Protein AF-A0A355T8X1-F1 (afdb_monomer_lite)

Secondary structure (DSSP, 8-state):
----SSHHHHHHHHHTS--SS----EEEHHHHHHHHHGGG--TT----HHHHHHHHHHHHHHHHHT--EEEEEE-TT-B-TTSPBPTTTT--HHHHHHHHHHHHHHT--EEEEEE---GGG-HHHHHHHHHHHH---EEEE----TT-SS-HHHHHHHHHHHHTTT--EEEE--SS-------TTSS--TTTTSHHHHTTTTS-HHHHHHHHH-HHHHHHHHHSPPP-

Foldseek 3Di:
DPDDDALLVVVVVVVPDDDPDDDAAAAEQLVLLCVLCPVQFFPPRADDPVSLVSSLVSRLVNVLSPHQYHEAEQDQVCADPVSGHGGRVNYALVSLLSNLVSVLVSPHHEYEYEHLPDVVNVVLVSQLVSCVVSVYEYEYAQDADPPRPQHSVNVVVSNVVSVVVVGHYYYDYDPDHDDDDDDPPDPDDPQCQWPLCVVCVPPPPVVVVVLCPDPVSVVNSVVTDGDD

Sequence (228 aa):
PWNWETFPEYLDALEGLPRTVDVATHVPHGAVRAYVLGEREKPGAVPTDEDVEQMSKIVEDGLKAGALGFSTSRTILHRSVDGELVPGTTATKEELIGIGRAMGRAGHGVFEMASDLQPEWKEFEWMGDLSRETGMPVTFAALQSIAKAFPLDEQIAQMRAENAKGANIVAQIALRGNGIVMAWRGTVHPFISHPSWTTIAELPWEDQYAKLKDPAFKAQLLSEKPMV

pLDDT: mean 94.14, std 5.47, range [62.28, 98.81]

Structure (mmCIF, N/CA/C/O backbone):
data_AF-A0A355T8X1-F1
#
_entry.id   AF-A0A355T8X1-F1
#
loop_
_atom_site.group_PDB
_atom_site.id
_atom_site.type_symbol
_atom_site.label_atom_id
_atom_site.label_alt_id
_atom_site.label_comp_id
_atom_site.label_asym_id
_atom_site.label_entity_id
_atom_site.label_seq_id
_atom_site.pdbx_PDB_ins_code
_atom_site.Cartn_x
_atom_site.Cartn_y
_atom_site.Cartn_z
_atom_site.occupancy
_atom_site.B_iso_or_equiv
_atom_site.auth_seq_id
_atom_site.auth_comp_id
_atom_site.auth_asym_id
_atom_site.auth_atom_id
_atom_site.pdbx_PDB_model_num
ATOM 1 N N . PRO A 1 1 ? -20.824 7.433 -13.122 1.00 63.53 1 PRO A N 1
ATOM 2 C CA . PRO A 1 1 ? -20.672 8.904 -12.997 1.00 63.53 1 PRO A CA 1
ATOM 3 C C . PRO A 1 1 ? -19.851 9.229 -11.745 1.00 63.53 1 PRO A C 1
ATOM 5 O O . PRO A 1 1 ? -19.907 8.448 -10.804 1.00 63.53 1 PRO A O 1
ATOM 8 N N . TRP A 1 2 ? -19.085 10.322 -11.748 1.00 83.25 2 TRP A N 1
ATOM 9 C CA . TRP A 1 2 ? -18.417 10.827 -10.544 1.00 83.25 2 TRP A CA 1
ATOM 10 C C . TRP A 1 2 ? -19.328 11.874 -9.901 1.00 83.25 2 TRP A C 1
ATOM 12 O O . TRP A 1 2 ? -19.387 13.011 -10.360 1.00 83.25 2 TRP A O 1
ATOM 22 N N . ASN A 1 3 ? -20.128 11.453 -8.928 1.00 90.38 3 ASN A N 1
ATOM 23 C CA . ASN A 1 3 ? -21.211 12.240 -8.328 1.00 90.38 3 ASN A CA 1
ATOM 24 C C . ASN A 1 3 ? -21.175 12.213 -6.791 1.00 90.38 3 ASN A C 1
ATOM 26 O O . ASN A 1 3 ? -22.218 12.334 -6.159 1.00 90.38 3 ASN A O 1
ATOM 30 N N . TRP A 1 4 ? -19.992 12.008 -6.222 1.00 94.94 4 TRP A N 1
ATOM 31 C CA . TRP A 1 4 ? -19.740 11.901 -4.789 1.00 94.94 4 TRP A CA 1
ATOM 32 C C . TRP A 1 4 ? -18.433 12.624 -4.449 1.00 94.94 4 TRP A C 1
ATOM 34 O O . TRP A 1 4 ? -17.553 12.764 -5.307 1.00 94.94 4 TRP A O 1
ATOM 44 N N . GLU A 1 5 ? -18.312 13.066 -3.203 1.00 95.31 5 GLU A N 1
ATOM 45 C CA . GLU A 1 5 ? -17.104 13.677 -2.645 1.00 95.31 5 GLU A CA 1
ATOM 46 C C . GLU A 1 5 ? -16.645 12.950 -1.376 1.00 95.31 5 GLU A C 1
ATOM 48 O O . GLU A 1 5 ? -15.448 12.771 -1.155 1.00 95.31 5 GLU A O 1
ATOM 53 N N . THR A 1 6 ? -17.586 12.463 -0.568 1.00 96.62 6 THR A N 1
ATOM 54 C CA . THR A 1 6 ? -17.285 11.768 0.689 1.00 96.62 6 THR A CA 1
ATOM 55 C C . THR A 1 6 ? -17.385 10.246 0.554 1.00 96.62 6 THR A C 1
ATOM 57 O O . THR A 1 6 ? -18.035 9.716 -0.348 1.00 96.62 6 THR A O 1
ATOM 60 N N . PHE A 1 7 ? -16.752 9.506 1.472 1.00 96.81 7 PHE A N 1
ATOM 61 C CA . PHE A 1 7 ? -16.835 8.042 1.468 1.00 96.81 7 PHE A CA 1
ATOM 62 C C . PHE A 1 7 ? -18.275 7.503 1.635 1.00 96.81 7 PHE A C 1
ATOM 64 O O . PHE A 1 7 ? -18.624 6.578 0.905 1.00 96.81 7 PHE A O 1
ATOM 71 N N . PRO A 1 8 ? -19.142 8.066 2.506 1.00 95.75 8 PRO A N 1
ATOM 72 C CA . PRO A 1 8 ? -20.556 7.684 2.553 1.00 95.75 8 PRO A CA 1
ATOM 73 C C . PRO A 1 8 ? -21.275 7.855 1.205 1.00 95.75 8 PRO A C 1
ATOM 75 O O . PRO A 1 8 ? -21.925 6.926 0.738 1.00 95.75 8 PRO A O 1
ATOM 78 N N . GLU A 1 9 ? -21.086 8.990 0.524 1.00 96.81 9 GLU A N 1
ATOM 79 C CA . GLU A 1 9 ? -21.686 9.230 -0.799 1.00 96.81 9 GLU A CA 1
ATOM 80 C C . GLU A 1 9 ? -21.144 8.267 -1.868 1.00 96.81 9 GLU A C 1
ATOM 82 O O . GLU A 1 9 ? -21.865 7.879 -2.788 1.00 96.81 9 GLU A O 1
ATOM 87 N N . TYR A 1 10 ? -19.877 7.851 -1.755 1.00 95.94 10 TYR A N 1
ATOM 88 C CA . TYR A 1 10 ? -19.317 6.799 -2.603 1.00 95.94 10 TYR A CA 1
ATOM 89 C C . TYR A 1 10 ? -20.028 5.456 -2.386 1.00 95.94 10 TYR A C 1
ATOM 91 O O . TYR A 1 10 ? -20.319 4.767 -3.366 1.00 95.94 10 TYR A O 1
ATOM 99 N N . LEU A 1 11 ? -20.346 5.086 -1.139 1.00 95.38 11 LEU A N 1
ATOM 100 C CA . LEU A 1 11 ? -21.121 3.874 -0.854 1.00 95.38 11 LEU A CA 1
ATOM 101 C C . LEU A 1 11 ? -22.534 3.960 -1.449 1.00 95.38 11 LEU A C 1
ATOM 103 O O . LEU A 1 11 ? -22.957 3.014 -2.112 1.00 95.38 11 LEU A O 1
ATOM 107 N N . ASP A 1 12 ? -23.209 5.106 -1.329 1.00 94.94 12 ASP A N 1
ATOM 108 C CA . ASP A 1 12 ? -24.517 5.333 -1.966 1.00 94.94 12 ASP A CA 1
ATOM 109 C C . ASP A 1 12 ? -24.434 5.204 -3.499 1.00 94.94 12 ASP A C 1
ATOM 111 O O . ASP A 1 12 ? -25.292 4.598 -4.149 1.00 94.94 12 ASP A O 1
ATOM 115 N N . ALA A 1 13 ? -23.364 5.734 -4.101 1.00 94.69 13 ALA A N 1
ATOM 116 C CA . ALA A 1 13 ? -23.123 5.613 -5.534 1.00 94.69 13 ALA A CA 1
ATOM 117 C C . ALA A 1 13 ? -22.856 4.159 -5.967 1.00 94.69 13 ALA A C 1
ATOM 119 O O . ALA A 1 13 ? -23.233 3.772 -7.078 1.00 94.69 13 ALA A O 1
ATOM 120 N N . LEU A 1 14 ? -22.217 3.345 -5.119 1.00 93.44 14 LEU A N 1
ATOM 121 C CA . LEU A 1 14 ? -22.020 1.917 -5.374 1.00 93.44 14 LEU A CA 1
ATOM 122 C C . LEU A 1 14 ? -23.322 1.118 -5.278 1.00 93.44 14 LEU A C 1
ATOM 124 O O . LEU A 1 14 ? -23.515 0.234 -6.117 1.00 93.44 14 LEU A O 1
ATOM 128 N N . GLU A 1 15 ? -24.174 1.433 -4.299 1.00 92.38 15 GLU A N 1
ATOM 129 C CA . GLU A 1 15 ? -25.465 0.776 -4.044 1.00 92.38 15 GLU A CA 1
ATOM 130 C C . GLU A 1 15 ? -26.434 0.953 -5.222 1.00 92.38 15 GLU A C 1
ATOM 132 O O . GLU A 1 15 ? -27.173 0.042 -5.590 1.00 92.38 15 GLU A O 1
ATOM 137 N N . GLY A 1 16 ? -26.379 2.104 -5.900 1.00 92.31 16 GLY A N 1
ATOM 138 C CA . GLY A 1 16 ? -27.200 2.375 -7.085 1.00 92.31 16 GLY A CA 1
ATOM 139 C C . GLY A 1 16 ? -26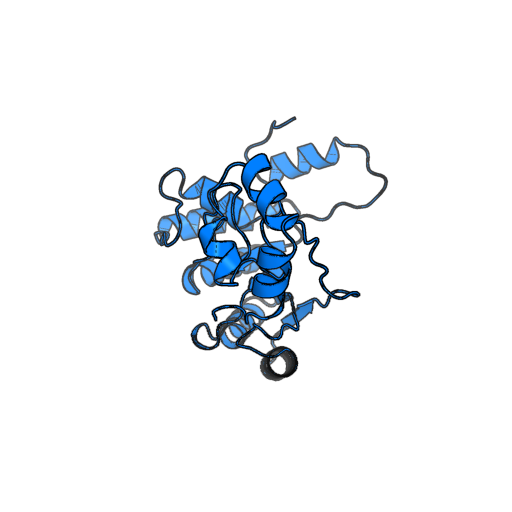.864 1.529 -8.324 1.00 92.31 16 GLY A C 1
ATOM 140 O O . GLY A 1 16 ? -27.553 1.638 -9.341 1.00 92.31 16 GLY A O 1
ATOM 141 N N . LEU A 1 17 ? -25.806 0.710 -8.287 1.00 90.19 17 LEU A N 1
ATOM 142 C CA . LEU A 1 17 ? -25.355 -0.097 -9.421 1.00 90.19 17 LEU A CA 1
ATOM 143 C C . LEU A 1 17 ? -25.762 -1.570 -9.241 1.00 90.19 17 LEU A C 1
ATOM 145 O O . LEU A 1 17 ? -25.360 -2.182 -8.256 1.00 90.19 17 LEU A O 1
ATOM 149 N N . PRO A 1 18 ? -26.471 -2.197 -10.203 1.00 93.31 18 PRO A N 1
ATOM 150 C CA . PRO A 1 18 ? -26.836 -3.608 -10.099 1.00 93.31 18 PRO A CA 1
ATOM 151 C C . PRO A 1 18 ? -25.583 -4.497 -10.087 1.00 93.31 18 PRO A C 1
ATOM 153 O O . PRO A 1 18 ? -24.715 -4.366 -10.955 1.00 93.31 18 PRO A O 1
ATOM 156 N N . ARG A 1 19 ? -25.491 -5.418 -9.118 1.00 92.81 19 ARG A N 1
ATOM 157 C CA . ARG A 1 19 ? -24.346 -6.328 -8.945 1.00 92.81 19 ARG A CA 1
ATOM 158 C C . ARG A 1 19 ? -24.766 -7.790 -8.992 1.00 92.81 19 ARG A C 1
ATOM 160 O O . ARG A 1 19 ? -25.843 -8.164 -8.546 1.00 92.81 19 ARG A O 1
ATOM 167 N N . THR A 1 20 ? -23.869 -8.626 -9.502 1.00 96.62 20 THR A N 1
ATOM 168 C CA . THR A 1 20 ? -23.964 -10.093 -9.422 1.00 96.62 20 THR A CA 1
ATOM 169 C C . THR A 1 20 ? -23.121 -10.673 -8.285 1.00 96.62 20 THR A C 1
ATOM 171 O O . THR A 1 20 ? -23.091 -11.886 -8.110 1.00 96.62 20 THR A O 1
ATOM 174 N N . VAL A 1 21 ? -22.380 -9.821 -7.573 1.00 96.44 21 VAL A N 1
ATOM 175 C CA . VAL A 1 21 ? -21.459 -10.168 -6.487 1.00 96.44 21 VAL A CA 1
ATOM 176 C C . VAL A 1 21 ? -21.575 -9.131 -5.378 1.00 96.44 21 VAL A C 1
ATOM 178 O O . VAL A 1 21 ? -21.893 -7.973 -5.656 1.00 96.44 21 VAL A O 1
ATOM 181 N N . ASP A 1 22 ? -21.268 -9.536 -4.152 1.00 94.94 22 ASP A N 1
ATOM 182 C CA . ASP A 1 22 ? -21.143 -8.607 -3.033 1.00 94.94 22 ASP A CA 1
ATOM 183 C C . ASP A 1 22 ? -19.937 -7.680 -3.234 1.00 94.94 22 ASP A C 1
ATOM 185 O O . ASP A 1 22 ? -18.901 -8.079 -3.779 1.00 94.94 22 ASP A O 1
ATOM 189 N N . VAL A 1 23 ? -20.070 -6.430 -2.789 1.00 94.94 23 VAL A N 1
ATOM 190 C CA . VAL A 1 23 ? -19.007 -5.423 -2.858 1.00 94.94 23 VAL A CA 1
ATOM 191 C C . VAL A 1 23 ? -18.654 -4.991 -1.443 1.00 94.94 23 VAL A C 1
ATOM 193 O O . VAL A 1 23 ? -19.466 -4.397 -0.743 1.00 94.94 23 VAL A O 1
ATOM 196 N N . ALA A 1 24 ? -17.420 -5.273 -1.042 1.00 95.44 24 ALA A N 1
ATOM 197 C CA . ALA A 1 24 ? -16.823 -4.781 0.189 1.00 95.44 24 ALA A CA 1
ATOM 198 C C . ALA A 1 24 ? -15.786 -3.705 -0.137 1.00 95.44 24 ALA A C 1
ATOM 200 O O . ALA A 1 24 ? -15.039 -3.837 -1.108 1.00 95.44 24 ALA A O 1
ATOM 201 N N . THR A 1 25 ? -15.727 -2.648 0.669 1.00 97.06 25 THR A N 1
ATOM 202 C CA . THR A 1 25 ? -14.867 -1.490 0.402 1.00 97.06 25 THR A CA 1
ATOM 203 C C . THR A 1 25 ? -13.941 -1.194 1.570 1.00 97.06 25 THR A C 1
ATOM 205 O O . THR A 1 25 ? -14.300 -1.367 2.735 1.00 97.06 25 THR A O 1
ATOM 208 N N . HIS A 1 26 ? -12.739 -0.722 1.247 1.00 98.38 26 HIS A N 1
ATOM 209 C CA . HIS A 1 26 ? -11.808 -0.117 2.194 1.00 98.38 26 HIS A CA 1
ATOM 210 C C . HIS A 1 26 ? -11.673 1.374 1.875 1.00 98.38 26 HIS A C 1
ATOM 212 O O . HIS A 1 26 ? -11.728 1.762 0.705 1.00 98.38 26 HIS A O 1
ATOM 218 N N . VAL A 1 27 ? -11.464 2.203 2.900 1.00 98.50 27 VAL A N 1
ATOM 219 C CA . VAL A 1 27 ? -11.111 3.614 2.711 1.00 98.50 27 VAL A CA 1
ATOM 220 C C . VAL A 1 27 ? -9.687 3.696 2.134 1.00 98.50 27 VAL A C 1
ATOM 222 O O . VAL A 1 27 ? -8.750 3.193 2.764 1.00 98.50 27 VAL A O 1
ATOM 225 N N . PRO A 1 28 ? -9.491 4.293 0.941 1.00 97.38 28 PRO A N 1
ATOM 226 C CA . PRO A 1 28 ? -8.202 4.273 0.256 1.00 97.38 28 PRO A CA 1
ATOM 227 C C . PRO A 1 28 ? -7.273 5.389 0.746 1.00 97.38 28 PRO A C 1
ATOM 229 O O . PRO A 1 28 ? -7.516 6.570 0.492 1.00 97.38 28 PRO A O 1
ATOM 232 N N . HIS A 1 29 ? -6.155 5.018 1.375 1.00 97.69 29 HIS A N 1
ATOM 233 C CA . HIS A 1 29 ? -5.167 5.966 1.904 1.00 97.69 29 HIS A CA 1
ATOM 234 C C . HIS A 1 29 ? -4.682 6.988 0.877 1.00 97.69 29 HIS A C 1
ATOM 236 O O . HIS A 1 29 ? -4.714 8.182 1.152 1.00 97.69 29 HIS A O 1
ATOM 242 N N . GLY A 1 30 ? -4.282 6.538 -0.316 1.00 95.31 30 GLY A N 1
ATOM 243 C CA . GLY A 1 30 ? -3.728 7.427 -1.339 1.00 95.31 30 GLY A CA 1
ATOM 244 C C . GLY A 1 30 ? -4.711 8.512 -1.795 1.00 95.31 30 GLY A C 1
ATOM 245 O O . GLY A 1 30 ? -4.308 9.656 -1.986 1.00 95.31 30 GLY A O 1
ATOM 246 N N . ALA A 1 31 ? -6.006 8.190 -1.908 1.00 95.44 31 ALA A N 1
ATOM 247 C CA . ALA A 1 31 ? -7.017 9.181 -2.279 1.00 95.44 31 ALA A CA 1
ATOM 248 C C . ALA A 1 31 ? -7.330 10.136 -1.120 1.00 95.44 31 ALA A C 1
ATOM 250 O O . ALA A 1 31 ? -7.441 11.335 -1.345 1.00 95.44 31 ALA A O 1
ATOM 251 N N . VAL A 1 32 ? -7.413 9.625 0.116 1.00 97.75 32 VAL A N 1
ATOM 252 C CA . VAL A 1 32 ? -7.600 10.460 1.316 1.00 97.75 32 VAL A CA 1
ATOM 253 C C . VAL A 1 32 ? -6.443 11.444 1.474 1.00 97.75 32 VAL A C 1
ATOM 255 O O . VAL A 1 32 ? -6.661 12.631 1.705 1.00 97.75 32 VAL A O 1
ATOM 258 N N . ARG A 1 33 ? -5.212 10.974 1.274 1.00 97.00 33 ARG A N 1
ATOM 259 C CA . ARG A 1 33 ? -4.014 11.806 1.326 1.00 97.00 33 ARG A CA 1
ATOM 260 C C . ARG A 1 33 ? -4.018 12.877 0.241 1.00 97.00 33 ARG A C 1
ATOM 262 O O . ARG A 1 33 ? -3.821 14.043 0.556 1.00 97.00 33 ARG A O 1
ATOM 269 N N . ALA A 1 34 ? -4.308 12.508 -1.008 1.00 95.00 34 ALA A N 1
ATOM 270 C CA . ALA A 1 34 ? -4.427 13.469 -2.103 1.00 95.00 34 ALA A CA 1
ATOM 271 C C . ALA A 1 34 ? -5.538 14.508 -1.857 1.00 95.00 34 ALA A C 1
ATOM 273 O O . ALA A 1 34 ? -5.345 15.683 -2.153 1.00 95.00 34 ALA A O 1
ATOM 274 N N . TYR A 1 35 ? -6.670 14.096 -1.278 1.00 96.69 35 TYR A N 1
ATOM 275 C CA . TYR A 1 35 ? -7.782 14.989 -0.942 1.00 96.69 35 TYR A CA 1
ATOM 276 C C . TYR A 1 35 ? -7.396 16.023 0.126 1.00 96.69 35 TYR A C 1
ATOM 278 O O . TYR A 1 35 ? -7.639 17.211 -0.061 1.00 96.69 35 TYR A O 1
ATOM 286 N N . VAL A 1 36 ? -6.751 15.594 1.218 1.00 97.81 36 VAL A N 1
ATOM 287 C CA . VAL A 1 36 ? -6.374 16.484 2.334 1.00 97.81 36 VAL A CA 1
ATOM 288 C C . VAL A 1 36 ? -5.179 17.374 1.980 1.00 97.81 36 VAL A C 1
ATOM 290 O O . VAL A 1 36 ? -5.169 18.570 2.279 1.00 97.81 36 VAL A O 1
ATOM 293 N N . LEU A 1 37 ? -4.154 16.819 1.329 1.00 96.81 37 LEU A N 1
ATOM 294 C CA . LEU A 1 37 ? -2.939 17.576 1.022 1.00 96.81 37 LEU A CA 1
ATOM 295 C C . LEU A 1 37 ? -3.098 18.465 -0.220 1.00 96.81 37 LEU A C 1
ATOM 297 O O . LEU A 1 37 ? -2.421 19.496 -0.318 1.00 96.81 37 LEU A O 1
ATOM 301 N N . GLY A 1 38 ? -3.991 18.106 -1.147 1.00 95.12 38 GLY A N 1
ATOM 302 C CA . GLY A 1 38 ? -4.183 18.814 -2.409 1.00 95.12 38 GLY A CA 1
ATOM 303 C C . GLY A 1 38 ? -2.879 18.903 -3.204 1.00 95.12 38 GLY A C 1
ATOM 304 O O . GLY A 1 38 ? -2.130 17.934 -3.307 1.00 95.12 38 GLY A O 1
ATOM 305 N N . GLU A 1 39 ? -2.553 20.094 -3.708 1.00 93.31 39 GLU A N 1
ATOM 306 C CA . GLU A 1 39 ? -1.320 20.355 -4.475 1.00 93.31 39 GLU A CA 1
ATOM 307 C C . GLU A 1 39 ? -0.021 20.125 -3.681 1.00 93.31 39 GLU A C 1
ATOM 309 O O . GLU A 1 39 ? 1.066 20.070 -4.259 1.00 93.31 39 GLU A O 1
ATOM 314 N N . ARG A 1 40 ? -0.100 20.000 -2.348 1.00 94.38 40 ARG A N 1
ATOM 315 C CA . ARG A 1 40 ? 1.068 19.681 -1.517 1.00 94.38 40 ARG A CA 1
ATOM 316 C C . ARG A 1 40 ? 1.454 18.209 -1.606 1.00 94.38 40 ARG A C 1
ATOM 318 O O . ARG A 1 40 ? 2.590 17.886 -1.251 1.00 94.38 40 ARG A O 1
ATOM 325 N N . GLU A 1 41 ? 0.545 17.335 -2.044 1.00 92.62 41 GLU A N 1
ATOM 326 C CA . GLU A 1 41 ? 0.842 15.914 -2.175 1.00 92.62 41 GLU A CA 1
ATOM 327 C C . GLU A 1 41 ? 1.779 15.673 -3.356 1.00 92.62 41 GLU A C 1
ATOM 329 O O . GLU A 1 41 ? 1.468 15.965 -4.508 1.00 92.62 41 GLU A O 1
ATOM 334 N N . LYS A 1 42 ? 2.952 15.132 -3.038 1.00 89.06 42 LYS A N 1
ATOM 335 C CA . LYS A 1 42 ? 4.013 14.784 -3.982 1.00 89.06 42 LYS A CA 1
ATOM 336 C C . LYS A 1 42 ? 4.943 13.748 -3.347 1.00 89.06 42 LYS A C 1
ATOM 338 O O . LYS A 1 42 ? 4.950 13.626 -2.117 1.00 89.06 42 LYS A O 1
ATOM 343 N N . PRO A 1 43 ? 5.775 13.036 -4.129 1.00 85.25 43 PRO A N 1
ATOM 344 C CA . PRO A 1 43 ? 6.726 12.076 -3.576 1.00 85.25 43 PRO A CA 1
ATOM 345 C C . PRO A 1 43 ? 7.588 12.691 -2.460 1.00 85.25 43 PRO A C 1
ATOM 347 O O . PRO A 1 43 ? 8.240 13.716 -2.659 1.00 85.25 43 PRO A O 1
ATOM 350 N N . GLY A 1 44 ? 7.579 12.072 -1.275 1.00 86.12 44 GLY A N 1
ATOM 351 C CA . GLY A 1 44 ? 8.330 12.544 -0.107 1.00 86.12 44 GLY A CA 1
ATOM 352 C C . GLY A 1 44 ? 7.659 13.654 0.710 1.00 86.12 44 GLY A C 1
ATOM 353 O O . GLY A 1 44 ? 8.263 14.125 1.671 1.00 86.12 44 GLY A O 1
ATOM 354 N N . ALA A 1 45 ? 6.434 14.077 0.374 1.00 91.25 45 ALA A N 1
ATOM 355 C CA . ALA A 1 45 ? 5.669 14.979 1.230 1.00 91.25 45 ALA A CA 1
ATOM 356 C C . ALA A 1 45 ? 5.480 14.365 2.629 1.00 91.25 45 ALA A C 1
ATOM 358 O O . ALA A 1 45 ? 5.247 13.163 2.766 1.00 91.25 45 ALA A O 1
ATOM 359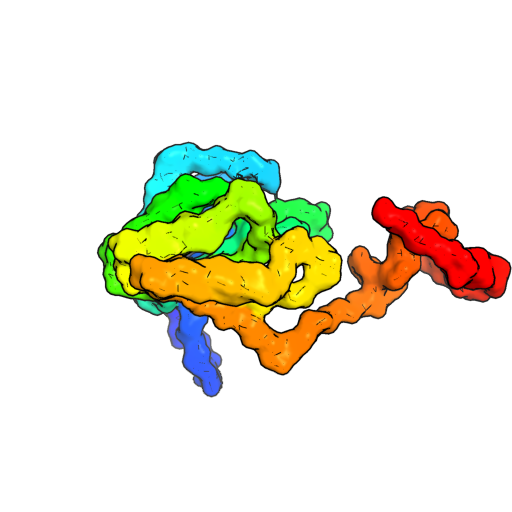 N N . VAL A 1 46 ? 5.567 15.195 3.668 1.00 93.69 46 VAL A N 1
ATOM 360 C CA . VAL A 1 46 ? 5.290 14.802 5.055 1.00 93.69 46 VAL A CA 1
ATOM 361 C C . VAL A 1 46 ? 4.071 15.602 5.517 1.00 93.69 46 VAL A C 1
ATOM 363 O O . VAL A 1 46 ? 4.163 16.832 5.559 1.00 93.69 46 VAL A O 1
ATOM 366 N N . PRO A 1 47 ? 2.931 14.947 5.804 1.00 94.88 47 PRO A N 1
ATOM 367 C CA . PRO A 1 47 ? 1.747 15.619 6.324 1.00 94.88 47 PRO A CA 1
ATOM 368 C C . PRO A 1 47 ? 2.033 16.286 7.672 1.00 94.88 47 PRO A C 1
ATOM 370 O O . PRO A 1 47 ? 2.842 15.796 8.461 1.00 94.88 47 PRO A O 1
ATOM 373 N N . THR A 1 48 ? 1.359 17.400 7.936 1.00 96.75 48 THR A N 1
ATOM 374 C CA . THR A 1 48 ? 1.325 18.017 9.267 1.00 96.75 48 THR A CA 1
ATOM 375 C C . THR A 1 48 ? 0.438 17.212 10.221 1.00 96.75 48 THR A C 1
ATOM 377 O O . THR A 1 48 ? -0.354 16.378 9.782 1.00 96.75 48 THR A O 1
ATOM 380 N N . ASP A 1 49 ? 0.513 17.485 11.525 1.00 97.12 49 ASP A N 1
ATOM 381 C CA . ASP A 1 49 ? -0.371 16.838 12.507 1.00 97.12 49 ASP A CA 1
ATOM 382 C C . ASP A 1 49 ? -1.859 17.107 12.207 1.00 97.12 49 ASP A C 1
ATOM 384 O O . ASP A 1 49 ? -2.687 16.205 12.331 1.00 97.12 49 ASP A O 1
ATOM 388 N N . GLU A 1 50 ? -2.188 18.316 11.738 1.00 98.00 50 GLU A N 1
ATOM 389 C CA . GLU A 1 50 ? -3.546 18.683 11.319 1.00 98.00 50 GLU A CA 1
ATOM 390 C C . GLU A 1 50 ? -3.993 17.884 10.085 1.00 98.00 50 GLU A C 1
ATOM 392 O O . GLU A 1 50 ? -5.118 17.387 10.045 1.00 98.00 50 GLU A O 1
ATOM 397 N N . ASP A 1 51 ? -3.103 17.681 9.107 1.00 98.00 51 ASP A N 1
ATOM 398 C CA . ASP A 1 51 ? -3.397 16.829 7.949 1.00 98.00 51 ASP A CA 1
ATOM 399 C C . ASP A 1 51 ? -3.692 15.386 8.389 1.00 98.00 51 ASP A C 1
ATOM 401 O O . ASP A 1 51 ? -4.638 14.762 7.905 1.00 98.00 51 ASP A O 1
ATOM 405 N N . VAL A 1 52 ? -2.905 14.841 9.325 1.00 98.44 52 VAL A N 1
ATOM 406 C CA . VAL A 1 52 ? -3.122 13.488 9.861 1.00 98.44 52 VAL A CA 1
ATOM 407 C C . VAL A 1 52 ? -4.445 13.401 10.616 1.00 98.44 52 VAL A C 1
ATOM 409 O O . VAL A 1 52 ? -5.152 12.401 10.474 1.00 98.44 52 VAL A O 1
ATOM 412 N N . GLU A 1 53 ? -4.819 14.427 11.380 1.00 98.44 53 GLU A N 1
ATOM 413 C CA . GLU A 1 53 ? -6.114 14.493 12.060 1.00 98.44 53 GLU A CA 1
ATOM 414 C C . GLU A 1 53 ? -7.281 14.520 11.060 1.00 98.44 53 GLU A C 1
ATOM 416 O O . GLU A 1 53 ? -8.238 13.754 11.206 1.00 98.44 53 GLU A O 1
ATOM 421 N N . GLN A 1 54 ? -7.179 15.322 9.997 1.00 98.56 54 GLN A N 1
ATOM 422 C CA . GLN A 1 54 ? -8.191 15.385 8.939 1.00 98.56 54 GLN A CA 1
ATOM 423 C C . GLN A 1 54 ? -8.317 14.052 8.186 1.00 98.56 54 GLN A C 1
ATOM 425 O O . GLN A 1 54 ? -9.425 13.531 8.037 1.00 98.56 54 GLN A O 1
ATOM 430 N N . MET A 1 55 ? -7.198 13.443 7.780 1.00 98.69 55 MET A N 1
ATOM 431 C CA . MET A 1 55 ? -7.191 12.112 7.156 1.00 98.69 55 MET A CA 1
ATOM 432 C C . MET A 1 55 ? -7.796 11.051 8.084 1.00 98.69 55 MET A C 1
ATOM 434 O O . MET A 1 55 ? -8.611 10.233 7.658 1.00 98.69 55 MET A O 1
ATOM 438 N N . SER A 1 56 ? -7.439 11.092 9.369 1.00 98.62 56 SER A N 1
ATOM 439 C CA . SER A 1 56 ? -7.966 10.196 10.400 1.00 98.62 56 SER A CA 1
ATOM 440 C C . SER A 1 56 ? -9.480 10.321 10.543 1.00 98.62 56 SER A C 1
ATOM 442 O O . SER A 1 56 ? -10.167 9.306 10.645 1.00 98.62 56 SER A O 1
ATOM 444 N N . LYS A 1 57 ? -10.011 11.548 10.516 1.00 98.62 57 LYS A N 1
ATOM 445 C CA . LYS A 1 57 ? -11.453 11.804 10.568 1.00 98.62 57 LYS A CA 1
ATOM 446 C C . LYS A 1 57 ? -12.174 11.196 9.365 1.00 98.62 57 LYS A C 1
ATOM 448 O O . LYS A 1 57 ? -13.166 10.504 9.553 1.00 98.62 57 LYS A O 1
ATOM 453 N N . ILE A 1 58 ? -11.648 11.390 8.153 1.00 98.62 58 ILE A N 1
ATOM 454 C CA . ILE A 1 58 ? -12.225 10.815 6.926 1.00 98.62 58 ILE A CA 1
ATOM 455 C C . ILE A 1 58 ? -12.265 9.284 7.004 1.00 98.62 58 ILE A C 1
ATOM 457 O O . ILE A 1 58 ? -13.271 8.671 6.645 1.00 98.62 58 ILE A O 1
ATOM 461 N N . VAL A 1 59 ? -11.190 8.657 7.493 1.00 98.62 59 VAL A N 1
ATOM 462 C CA . VAL A 1 59 ? -11.132 7.198 7.659 1.00 98.62 59 VAL A CA 1
ATOM 463 C C . VAL A 1 59 ? -12.134 6.723 8.711 1.00 98.62 59 VAL A C 1
ATOM 465 O O . VAL A 1 59 ? -12.889 5.791 8.446 1.00 98.62 59 VAL A O 1
ATOM 468 N N . GLU A 1 60 ? -12.199 7.377 9.871 1.00 98.56 60 GLU A N 1
ATOM 469 C CA . GLU A 1 60 ? -13.166 7.052 10.926 1.00 98.56 60 GLU A CA 1
ATOM 470 C C . GLU A 1 60 ? -14.618 7.163 10.432 1.00 98.56 60 GLU A C 1
ATOM 472 O O . GLU A 1 60 ? -15.418 6.250 10.655 1.00 98.56 60 GLU A O 1
ATOM 477 N N . ASP A 1 61 ? -14.950 8.243 9.720 1.00 98.25 61 ASP A N 1
ATOM 478 C CA . ASP A 1 61 ? -16.281 8.467 9.154 1.00 98.25 61 ASP A CA 1
ATOM 479 C C . ASP A 1 61 ? -16.608 7.425 8.066 1.00 98.25 61 ASP A C 1
ATOM 481 O O . ASP A 1 61 ? -17.719 6.894 8.030 1.00 98.25 61 ASP A O 1
ATOM 485 N N . GLY A 1 62 ? -15.631 7.048 7.231 1.00 98.38 62 GLY A N 1
ATOM 486 C CA . GLY A 1 62 ? -15.789 5.992 6.227 1.00 98.38 62 GLY A CA 1
ATOM 487 C C . GLY A 1 62 ? -16.054 4.612 6.836 1.00 98.38 62 GLY A C 1
ATOM 488 O O . GLY A 1 62 ? -16.928 3.883 6.362 1.00 98.38 62 GLY A O 1
ATOM 489 N N . LEU A 1 63 ? -15.368 4.263 7.928 1.00 98.38 63 LEU A N 1
ATOM 490 C CA . LEU A 1 63 ? -15.639 3.026 8.664 1.00 98.38 63 LEU A CA 1
ATOM 491 C C . LEU A 1 63 ? -17.025 3.043 9.313 1.00 98.38 63 LEU A C 1
ATOM 493 O O . LEU A 1 63 ? -17.756 2.059 9.199 1.00 98.38 63 LEU A O 1
ATOM 497 N N . LYS A 1 64 ? -17.417 4.156 9.945 1.00 98.00 64 LYS A N 1
ATOM 498 C CA . LYS A 1 64 ? -18.763 4.329 10.522 1.00 98.00 64 LYS A CA 1
ATOM 499 C C . LYS A 1 64 ? -19.872 4.217 9.474 1.00 98.00 64 LYS A C 1
ATOM 501 O O . LYS A 1 64 ? -20.957 3.746 9.798 1.00 98.00 64 LYS A O 1
ATOM 506 N N . ALA A 1 65 ? -19.593 4.614 8.234 1.00 97.75 65 ALA A N 1
ATOM 507 C CA . ALA A 1 65 ? -20.521 4.496 7.114 1.00 97.75 65 ALA A CA 1
ATOM 508 C C . ALA A 1 65 ? -20.630 3.075 6.534 1.00 97.75 65 ALA A C 1
ATOM 510 O O . ALA A 1 65 ? -21.586 2.795 5.818 1.00 97.75 65 ALA A O 1
ATOM 511 N N . GLY A 1 66 ? -19.690 2.176 6.848 1.00 97.25 66 GLY A N 1
ATOM 512 C CA . GLY A 1 66 ? -19.750 0.770 6.437 1.00 97.25 66 GLY A CA 1
ATOM 513 C C . GLY A 1 66 ? -18.529 0.247 5.683 1.00 97.25 66 GLY A C 1
ATOM 514 O O . GLY A 1 66 ? -18.576 -0.883 5.199 1.00 97.25 66 GLY A O 1
ATOM 515 N N . ALA A 1 67 ? -17.432 1.009 5.581 1.00 98.06 67 ALA A N 1
ATOM 516 C CA . ALA A 1 67 ? -16.177 0.441 5.088 1.00 98.06 67 ALA A CA 1
ATOM 517 C C . ALA A 1 67 ? -15.756 -0.751 5.964 1.00 98.06 67 ALA A C 1
ATOM 519 O O . ALA A 1 67 ? -15.778 -0.668 7.195 1.00 98.06 67 ALA A O 1
ATOM 520 N N . LEU A 1 68 ? -15.297 -1.837 5.339 1.00 97.94 68 LEU A N 1
ATOM 521 C CA . LEU A 1 68 ? -14.736 -2.980 6.065 1.00 97.94 68 LEU A CA 1
ATOM 522 C C . LEU A 1 68 ? -13.337 -2.700 6.613 1.00 97.94 68 LEU A C 1
ATOM 524 O O . LEU A 1 68 ? -12.814 -3.492 7.395 1.00 97.94 68 LEU A O 1
ATOM 528 N N . GLY A 1 69 ? -12.714 -1.596 6.216 1.00 98.12 69 GLY A N 1
ATOM 529 C CA . GLY A 1 69 ? -11.364 -1.292 6.640 1.00 98.12 69 GLY A CA 1
ATOM 530 C C . GLY A 1 69 ? -10.745 -0.108 5.926 1.00 98.12 69 GLY A C 1
ATOM 531 O O . GLY A 1 69 ? -11.421 0.735 5.337 1.00 98.12 69 GLY A O 1
ATOM 532 N N . PHE A 1 70 ? -9.425 -0.083 5.986 1.00 98.50 70 PHE A N 1
ATOM 533 C CA . PHE A 1 70 ? -8.552 0.926 5.409 1.00 98.50 70 PHE A CA 1
ATOM 534 C C . PHE A 1 70 ? -7.396 0.211 4.718 1.00 98.50 70 PHE A C 1
ATOM 536 O O . PHE A 1 70 ? -6.886 -0.778 5.242 1.00 98.50 70 PHE A O 1
ATOM 543 N N . SER A 1 71 ? -6.973 0.707 3.559 1.00 98.06 71 SER A N 1
ATOM 544 C CA . SER A 1 71 ? -5.851 0.130 2.814 1.00 98.06 71 SER A CA 1
ATOM 545 C C . SER A 1 71 ? -4.803 1.185 2.483 1.00 98.06 71 SER A C 1
ATOM 547 O O . SER A 1 71 ? -5.142 2.247 1.950 1.00 98.06 71 SER A O 1
ATOM 549 N N . THR A 1 72 ? -3.533 0.864 2.721 1.00 97.44 72 THR A N 1
ATOM 550 C CA . THR A 1 72 ? -2.375 1.710 2.400 1.00 97.44 72 THR A CA 1
ATOM 551 C C . THR A 1 72 ? -1.303 0.949 1.621 1.00 97.44 72 THR A C 1
ATOM 553 O O . THR A 1 72 ? -1.265 -0.286 1.595 1.00 97.44 72 THR A O 1
ATOM 556 N N . SER A 1 73 ? -0.413 1.694 0.964 1.00 94.88 73 SER A N 1
ATOM 557 C CA . SER A 1 73 ? 0.717 1.128 0.247 1.00 94.88 73 SER A CA 1
ATOM 558 C C . SER A 1 73 ? 1.999 1.936 0.426 1.00 94.88 73 SER A C 1
ATOM 560 O O . SER A 1 73 ? 2.008 3.142 0.216 1.00 94.88 73 SER A O 1
ATOM 562 N N . ARG A 1 74 ? 3.091 1.233 0.746 1.00 94.31 74 ARG A N 1
ATOM 563 C CA . ARG A 1 74 ? 4.469 1.732 0.873 1.00 94.31 74 ARG A CA 1
ATOM 564 C C . ARG A 1 74 ? 5.424 1.000 -0.077 1.00 94.31 74 ARG A C 1
ATOM 566 O O . ARG A 1 74 ? 6.518 0.604 0.316 1.00 94.31 74 ARG A O 1
ATOM 573 N N . THR A 1 75 ? 4.984 0.727 -1.308 1.00 90.56 75 THR A N 1
ATOM 574 C CA . THR A 1 75 ? 5.812 0.048 -2.324 1.00 90.56 75 THR A CA 1
ATOM 575 C C . THR A 1 75 ? 6.216 0.981 -3.454 1.00 90.56 75 THR A C 1
ATOM 577 O O . THR A 1 75 ? 5.379 1.658 -4.049 1.00 90.56 75 THR A O 1
ATOM 580 N N . ILE A 1 76 ? 7.499 0.965 -3.814 1.00 89.31 76 ILE A N 1
ATOM 581 C CA . ILE A 1 76 ? 8.031 1.768 -4.927 1.00 89.31 76 ILE A CA 1
ATOM 582 C C . ILE A 1 76 ? 7.566 1.290 -6.311 1.00 89.31 76 ILE A C 1
ATOM 584 O O . ILE A 1 76 ? 7.851 1.939 -7.324 1.00 89.31 76 ILE A O 1
ATOM 588 N N . LEU A 1 77 ? 6.911 0.126 -6.369 1.00 86.62 77 LEU A N 1
ATOM 589 C CA . LEU A 1 77 ? 6.365 -0.442 -7.598 1.00 86.62 77 LEU A CA 1
ATOM 590 C C . LEU A 1 77 ? 5.074 0.257 -8.035 1.00 86.62 77 LEU A C 1
ATOM 592 O O . LEU A 1 77 ? 4.733 0.214 -9.215 1.00 86.62 77 LEU A O 1
ATOM 596 N N . HIS A 1 78 ? 4.360 0.906 -7.113 1.00 88.62 78 HIS A N 1
ATOM 597 C CA . HIS A 1 78 ? 3.151 1.649 -7.442 1.00 88.62 78 HIS A CA 1
ATOM 598 C C . HIS A 1 78 ? 3.511 3.046 -7.951 1.00 88.62 78 HIS A C 1
ATOM 600 O O . HIS A 1 78 ? 3.902 3.931 -7.187 1.00 88.62 78 HIS A O 1
ATOM 606 N N . ARG A 1 79 ? 3.383 3.229 -9.270 1.00 88.06 79 ARG A N 1
ATOM 607 C CA . ARG A 1 79 ? 3.710 4.471 -9.976 1.00 88.06 79 ARG A CA 1
ATOM 608 C C . ARG A 1 79 ? 2.574 4.934 -10.878 1.00 88.06 79 ARG A C 1
ATOM 610 O O . ARG A 1 79 ? 1.824 4.109 -11.401 1.00 88.06 79 ARG A O 1
ATOM 617 N N . SER A 1 80 ? 2.469 6.247 -11.060 1.00 86.00 80 SER A N 1
ATOM 618 C CA . SER A 1 80 ? 1.599 6.864 -12.060 1.00 86.00 80 SER A CA 1
ATOM 619 C C . SER A 1 80 ? 2.094 6.567 -13.481 1.00 86.00 80 SER A C 1
ATOM 621 O O . SER A 1 80 ? 3.181 6.019 -13.686 1.00 86.00 80 SER A O 1
ATOM 623 N N . VAL A 1 81 ? 1.303 6.959 -14.483 1.00 81.81 81 VAL A N 1
ATOM 624 C CA . VAL A 1 81 ? 1.694 6.865 -15.902 1.00 81.81 81 VAL A CA 1
ATOM 625 C C . VAL A 1 81 ? 2.940 7.692 -16.231 1.00 81.81 81 VAL A C 1
ATOM 627 O O . VAL A 1 81 ? 3.677 7.333 -17.144 1.00 81.81 81 VAL A O 1
ATOM 630 N N . ASP A 1 82 ? 3.205 8.733 -15.441 1.00 84.81 82 ASP A N 1
ATOM 631 C CA . ASP A 1 82 ? 4.379 9.602 -15.557 1.00 84.81 82 ASP A CA 1
ATOM 632 C C . ASP A 1 82 ? 5.579 9.076 -14.744 1.00 84.81 82 ASP A C 1
ATOM 634 O O . ASP A 1 82 ? 6.637 9.698 -14.692 1.00 84.81 82 ASP A O 1
ATOM 638 N N . GLY A 1 83 ? 5.439 7.910 -14.101 1.00 84.00 83 GLY A N 1
ATOM 639 C CA . GLY A 1 83 ? 6.502 7.251 -13.339 1.00 84.00 83 GLY A CA 1
ATOM 640 C C . GLY A 1 83 ? 6.681 7.762 -11.905 1.00 84.00 83 GLY A C 1
ATOM 641 O O . GLY A 1 83 ? 7.549 7.256 -11.181 1.00 84.00 83 GLY A O 1
ATOM 642 N N . GLU A 1 84 ? 5.861 8.715 -11.463 1.00 87.44 84 GLU A N 1
ATOM 643 C CA . GLU A 1 84 ? 5.887 9.246 -10.098 1.00 87.44 84 GLU A CA 1
ATOM 644 C C . GLU A 1 84 ? 5.304 8.247 -9.097 1.00 87.44 84 GLU A C 1
ATOM 646 O O . GLU A 1 84 ? 4.397 7.483 -9.422 1.00 87.44 84 GLU A O 1
ATOM 651 N N . LEU A 1 85 ? 5.823 8.234 -7.867 1.00 89.19 85 LEU A N 1
ATOM 652 C CA . LEU A 1 85 ? 5.280 7.382 -6.807 1.00 89.19 85 LEU A CA 1
ATOM 653 C C . LEU A 1 85 ? 3.855 7.815 -6.457 1.00 89.19 85 LEU A C 1
ATOM 655 O O . LEU A 1 85 ? 3.582 9.008 -6.335 1.00 89.19 85 LEU A O 1
ATOM 659 N N . VAL A 1 86 ? 2.964 6.845 -6.250 1.00 90.00 86 VAL A N 1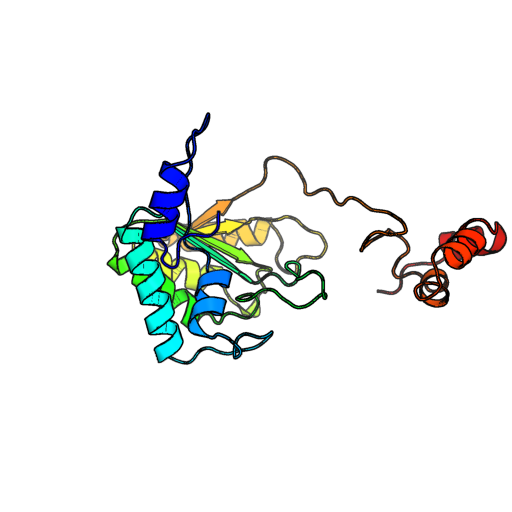
ATOM 660 C CA . VAL A 1 86 ? 1.590 7.150 -5.834 1.00 90.00 86 VAL A CA 1
ATOM 661 C C . VAL A 1 86 ? 1.555 7.740 -4.416 1.00 90.00 86 VAL A C 1
ATOM 663 O O . VAL A 1 86 ? 2.415 7.395 -3.589 1.00 90.00 86 VAL A O 1
ATOM 666 N N . PRO A 1 87 ? 0.553 8.582 -4.101 1.00 90.31 87 PRO A N 1
ATOM 667 C CA . PRO A 1 87 ? 0.367 9.118 -2.760 1.00 90.31 87 PRO A CA 1
ATOM 668 C C . PRO A 1 87 ? 0.382 8.036 -1.681 1.00 90.31 87 PRO A C 1
ATOM 670 O O . PRO A 1 87 ? -0.215 6.970 -1.840 1.00 90.31 87 PRO A O 1
ATOM 673 N N . GLY A 1 88 ? 1.072 8.319 -0.578 1.00 87.31 88 GLY A N 1
ATOM 674 C CA . GLY A 1 88 ? 1.204 7.398 0.554 1.00 87.31 88 GLY A CA 1
ATOM 675 C C . GLY A 1 88 ? 2.383 6.424 0.476 1.00 87.31 88 GLY A C 1
ATOM 676 O O . GLY A 1 88 ? 2.742 5.856 1.505 1.00 87.31 88 GLY A O 1
ATOM 677 N N . THR A 1 89 ? 3.076 6.311 -0.668 1.00 91.44 89 THR A N 1
ATOM 678 C CA . THR A 1 89 ? 4.262 5.433 -0.796 1.00 91.44 89 THR A CA 1
ATOM 679 C C . THR A 1 89 ? 5.325 5.728 0.270 1.00 91.44 89 THR A C 1
ATOM 681 O O . THR A 1 89 ? 5.955 4.820 0.807 1.00 91.44 89 THR A O 1
ATOM 684 N N . THR A 1 90 ? 5.511 7.008 0.604 1.00 90.50 90 THR A N 1
ATOM 685 C CA . THR A 1 90 ? 6.477 7.487 1.605 1.00 90.50 90 THR A CA 1
ATOM 686 C C . THR A 1 90 ? 5.826 7.840 2.943 1.00 90.50 90 THR A C 1
ATOM 688 O O . THR A 1 90 ? 6.383 8.637 3.695 1.00 90.50 90 THR A O 1
ATOM 691 N N . ALA A 1 91 ? 4.644 7.295 3.240 1.00 93.69 91 ALA A N 1
ATOM 692 C CA . ALA A 1 91 ? 3.965 7.545 4.505 1.00 93.69 91 ALA A CA 1
ATOM 693 C C . ALA A 1 91 ? 4.834 7.149 5.698 1.00 93.69 91 ALA A C 1
ATOM 695 O O . ALA A 1 91 ? 5.558 6.142 5.665 1.00 93.69 91 ALA A O 1
ATOM 696 N N . THR A 1 92 ? 4.766 7.968 6.742 1.00 93.81 92 THR A N 1
ATOM 697 C CA . THR A 1 92 ? 5.503 7.731 7.980 1.00 93.81 92 THR A CA 1
ATOM 698 C C . THR A 1 92 ? 4.754 6.734 8.857 1.00 93.81 92 THR A C 1
ATOM 700 O O . THR A 1 92 ? 3.546 6.522 8.718 1.00 93.81 92 THR A O 1
ATOM 703 N N . LYS A 1 93 ? 5.474 6.115 9.794 1.00 94.81 93 LYS A N 1
ATOM 704 C CA . LYS A 1 93 ? 4.864 5.254 10.812 1.00 94.81 93 LYS A CA 1
ATOM 705 C C . LYS A 1 93 ? 3.826 6.038 11.623 1.00 94.81 93 LYS A C 1
ATOM 707 O O . LYS A 1 93 ? 2.764 5.513 11.935 1.00 94.81 93 LYS A O 1
ATOM 712 N N . GLU A 1 94 ? 4.133 7.287 11.952 1.00 95.62 94 GLU A N 1
ATOM 713 C CA . GLU A 1 94 ? 3.311 8.169 12.779 1.00 95.62 94 GLU A CA 1
ATOM 714 C C . GLU A 1 94 ? 1.973 8.480 12.102 1.00 95.62 94 GLU A C 1
ATOM 716 O O . GLU A 1 94 ? 0.927 8.379 12.741 1.00 95.62 94 GLU A O 1
ATOM 721 N N . GLU A 1 95 ? 1.998 8.762 10.797 1.00 97.50 95 GLU A N 1
ATOM 722 C CA . GLU A 1 95 ? 0.797 8.955 9.983 1.00 97.50 95 GLU A CA 1
ATOM 723 C C . GLU A 1 95 ? -0.092 7.703 9.995 1.00 97.50 95 GLU A C 1
ATOM 725 O O . GLU A 1 95 ? -1.286 7.786 10.295 1.00 97.50 95 GLU A O 1
ATOM 730 N N . LEU A 1 96 ? 0.488 6.528 9.727 1.00 97.88 96 LEU A N 1
ATOM 731 C CA . LEU A 1 96 ? -0.263 5.272 9.667 1.00 97.88 96 LEU A CA 1
ATOM 732 C C . LEU A 1 96 ? -0.827 4.851 11.029 1.00 97.88 96 LEU A C 1
ATOM 734 O O . LEU A 1 96 ? -1.952 4.357 11.096 1.00 97.88 96 LEU A O 1
ATOM 738 N N . ILE A 1 97 ? -0.092 5.080 12.120 1.00 97.81 97 ILE A N 1
ATOM 739 C CA . ILE A 1 97 ? -0.587 4.840 13.483 1.00 97.81 97 ILE A CA 1
ATOM 740 C C . ILE A 1 97 ? -1.713 5.815 13.834 1.00 97.81 97 ILE A C 1
ATOM 742 O O . ILE A 1 97 ? -2.699 5.394 14.438 1.00 97.81 97 ILE A O 1
ATOM 746 N N . GLY A 1 98 ? -1.599 7.095 13.463 1.00 98.00 98 GLY A N 1
ATOM 747 C CA . GLY A 1 98 ? -2.651 8.091 13.686 1.00 98.00 98 GLY A CA 1
ATOM 748 C C . GLY A 1 98 ? -3.976 7.665 13.054 1.00 98.00 98 GLY A C 1
ATOM 749 O O . GLY A 1 98 ? -5.005 7.604 13.735 1.00 98.00 98 GLY A O 1
ATOM 750 N N . ILE A 1 99 ? -3.916 7.243 11.790 1.00 98.38 99 ILE A N 1
ATOM 751 C CA . ILE A 1 99 ? -5.067 6.703 11.061 1.00 98.38 99 ILE A CA 1
ATOM 752 C C . ILE A 1 99 ? -5.552 5.384 11.683 1.00 98.38 99 ILE A C 1
ATOM 754 O O . ILE A 1 99 ? -6.749 5.205 11.904 1.00 98.38 99 ILE A O 1
ATOM 758 N N . GLY A 1 100 ? -4.644 4.468 12.028 1.00 98.25 100 GLY A N 1
ATOM 759 C CA . GLY A 1 100 ? -4.995 3.197 12.664 1.00 98.25 100 GLY A CA 1
ATOM 760 C C . GLY A 1 100 ? -5.732 3.377 13.997 1.00 98.25 100 GLY A C 1
ATOM 761 O O . GLY A 1 100 ? -6.706 2.679 14.276 1.00 98.25 100 GLY A O 1
ATOM 762 N N . ARG A 1 101 ? -5.346 4.369 14.804 1.00 98.38 101 ARG A N 1
ATOM 763 C CA . ARG A 1 101 ? -6.070 4.744 16.031 1.00 98.38 101 ARG A CA 1
ATOM 764 C C . ARG A 1 101 ? -7.463 5.288 15.740 1.00 98.38 101 ARG A C 1
ATOM 766 O O . ARG A 1 101 ? -8.379 5.046 16.522 1.00 98.38 101 ARG A O 1
ATOM 773 N N . ALA A 1 102 ? -7.639 5.996 14.627 1.00 98.25 102 ALA A N 1
ATOM 774 C CA . ALA A 1 102 ? -8.948 6.464 14.181 1.00 98.25 102 ALA A CA 1
ATOM 775 C C . ALA A 1 102 ? -9.894 5.308 13.854 1.00 98.25 102 ALA A C 1
ATOM 777 O O . ALA A 1 102 ? -11.047 5.314 14.281 1.00 98.25 102 ALA A O 1
ATOM 778 N N . MET A 1 103 ? -9.379 4.264 13.205 1.00 98.06 103 MET A N 1
ATOM 779 C CA . MET A 1 103 ? -10.133 3.026 13.015 1.00 98.06 103 MET A CA 1
ATOM 780 C C . MET A 1 103 ? -10.494 2.372 14.358 1.00 98.06 103 MET A C 1
ATOM 782 O O . MET A 1 103 ? -11.633 1.960 14.557 1.00 98.06 103 MET A O 1
ATOM 786 N N . GLY A 1 104 ? -9.569 2.369 15.326 1.00 97.56 104 GLY A N 1
ATOM 787 C CA . GLY A 1 104 ? -9.838 1.875 16.680 1.00 97.56 104 GLY A CA 1
ATOM 788 C C . GLY A 1 104 ? -10.989 2.616 17.374 1.00 97.56 104 GLY A C 1
ATOM 789 O O . GLY A 1 104 ? -11.790 1.991 18.065 1.00 97.56 104 GLY A O 1
ATOM 790 N N . ARG A 1 105 ? -11.133 3.931 17.141 1.00 97.69 105 ARG A N 1
ATOM 791 C CA . ARG A 1 105 ? -12.284 4.720 17.624 1.00 97.69 105 ARG A CA 1
ATOM 792 C C . ARG A 1 105 ? -13.594 4.371 16.917 1.00 97.69 105 ARG A C 1
ATOM 794 O O . ARG A 1 105 ? -14.647 4.473 17.543 1.00 97.69 105 ARG A O 1
ATOM 801 N N . ALA A 1 106 ? -13.547 3.972 15.643 1.00 97.44 106 ALA A N 1
ATOM 802 C CA . ALA A 1 106 ? -14.722 3.456 14.939 1.00 97.44 106 ALA A CA 1
ATOM 803 C C . ALA A 1 106 ? -15.179 2.102 15.514 1.00 97.44 106 ALA A C 1
ATOM 805 O O . ALA A 1 106 ? -16.378 1.839 15.563 1.00 97.44 106 ALA A O 1
ATOM 806 N N . GLY A 1 107 ? -14.239 1.292 16.017 1.00 96.12 107 GLY A N 1
ATOM 807 C CA . GLY A 1 107 ? -14.511 0.070 16.783 1.00 96.12 107 GLY A CA 1
ATOM 808 C C . GLY A 1 107 ? -14.589 -1.216 15.954 1.00 96.12 107 GLY A C 1
ATOM 809 O O . GLY A 1 107 ? -14.851 -2.283 16.508 1.00 96.12 107 GLY A O 1
ATOM 810 N N . HIS A 1 108 ? -14.344 -1.143 14.645 1.00 96.19 108 HIS A N 1
ATOM 811 C CA . HIS A 1 108 ? -14.306 -2.291 13.736 1.00 96.19 108 HIS A CA 1
ATOM 812 C C . HIS A 1 108 ? -13.355 -2.041 12.564 1.00 96.19 108 HIS A C 1
ATOM 814 O O . HIS A 1 108 ? -12.864 -0.935 12.380 1.00 96.19 108 HIS A O 1
ATOM 820 N N . GLY A 1 109 ? -13.129 -3.070 11.747 1.00 97.44 109 GLY A N 1
ATOM 821 C CA . GLY A 1 109 ? -12.449 -2.960 10.457 1.00 97.44 109 GLY A CA 1
ATOM 822 C C . GLY A 1 109 ? -11.121 -3.714 10.366 1.00 97.44 109 GLY A C 1
ATOM 823 O O . GLY A 1 109 ? -10.630 -4.275 11.345 1.00 97.44 109 GLY A O 1
ATOM 824 N N . VAL A 1 110 ? -10.554 -3.742 9.159 1.00 98.31 110 VAL A N 1
ATOM 825 C CA . VAL A 1 110 ? -9.265 -4.370 8.839 1.00 98.31 110 VAL A CA 1
ATOM 826 C C . VAL A 1 110 ? -8.280 -3.310 8.359 1.00 98.31 110 VAL A C 1
ATOM 828 O O . VAL A 1 110 ? -8.577 -2.561 7.428 1.00 98.31 110 VAL A O 1
ATOM 831 N N . PHE A 1 111 ? -7.099 -3.244 8.973 1.00 98.62 111 PHE A N 1
ATOM 832 C CA . PHE A 1 111 ? -5.999 -2.430 8.452 1.00 98.62 111 PHE A CA 1
ATOM 833 C C . PHE A 1 111 ? -5.238 -3.259 7.417 1.00 98.62 111 PHE A C 1
ATOM 835 O O . PHE A 1 111 ? -4.686 -4.298 7.762 1.00 98.62 111 PHE A O 1
ATOM 842 N N . GLU A 1 112 ? -5.200 -2.839 6.158 1.00 98.38 112 GLU A N 1
ATOM 843 C CA . GLU A 1 112 ? -4.505 -3.544 5.076 1.00 98.38 112 GLU A CA 1
ATOM 844 C C . GLU A 1 112 ? -3.298 -2.753 4.570 1.00 98.38 112 GLU A C 1
ATOM 846 O O . GLU A 1 112 ? -3.388 -1.551 4.315 1.00 98.38 112 GLU A O 1
ATOM 851 N N . MET A 1 113 ? -2.161 -3.435 4.401 1.00 96.94 113 MET A N 1
ATOM 852 C CA . MET A 1 113 ? -0.928 -2.812 3.928 1.00 96.94 113 MET A CA 1
ATOM 853 C C . MET A 1 113 ? -0.197 -3.628 2.859 1.00 96.94 113 MET A C 1
ATOM 855 O O . MET A 1 113 ? 0.198 -4.777 3.062 1.00 96.94 113 MET A O 1
ATOM 859 N N . ALA A 1 114 ? 0.111 -2.973 1.742 1.00 95.19 114 ALA A N 1
ATOM 860 C CA . ALA A 1 114 ? 1.111 -3.443 0.788 1.00 95.19 114 ALA A CA 1
ATOM 861 C C . ALA A 1 114 ? 2.431 -2.692 1.005 1.00 95.19 114 ALA A C 1
ATOM 863 O O . ALA A 1 114 ? 2.486 -1.485 0.793 1.00 95.19 114 ALA A O 1
ATOM 864 N N . SER A 1 115 ? 3.504 -3.382 1.392 1.00 94.44 115 SER A N 1
ATOM 865 C CA . SER A 1 115 ? 4.792 -2.743 1.690 1.00 94.44 115 SER A CA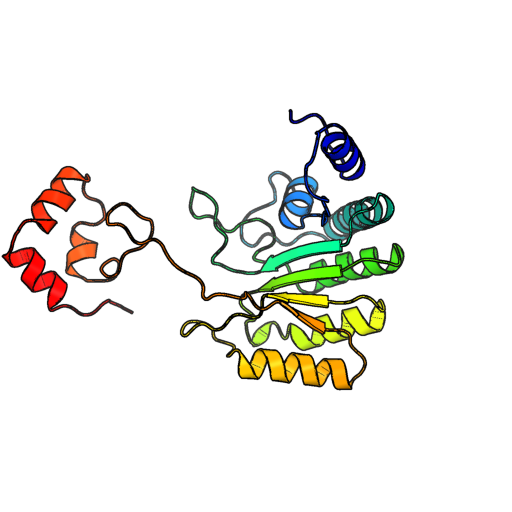 1
ATOM 866 C C . SER A 1 115 ? 5.979 -3.516 1.117 1.00 94.44 115 SER A C 1
ATOM 868 O O . SER A 1 115 ? 5.971 -4.753 1.029 1.00 94.44 115 SER A O 1
ATOM 870 N N . ASP A 1 116 ? 7.034 -2.772 0.781 1.00 92.81 116 ASP A N 1
ATOM 871 C CA . ASP A 1 116 ? 8.346 -3.340 0.473 1.00 92.81 116 ASP A CA 1
ATOM 872 C C . ASP A 1 116 ? 8.990 -4.005 1.706 1.00 92.81 116 ASP A C 1
ATOM 874 O O . ASP A 1 116 ? 9.888 -4.831 1.540 1.00 92.81 116 ASP A O 1
ATOM 878 N N . LEU A 1 117 ? 8.465 -3.741 2.914 1.00 93.94 117 LEU A N 1
ATOM 879 C CA . LEU A 1 117 ? 8.916 -4.297 4.196 1.00 93.94 117 LEU A CA 1
ATOM 880 C C . LEU A 1 117 ? 10.414 -4.065 4.418 1.00 93.94 117 LEU A C 1
ATOM 882 O O . LEU A 1 117 ? 11.144 -4.993 4.766 1.00 93.94 117 LEU A O 1
ATOM 886 N N . GLN A 1 118 ? 10.884 -2.835 4.188 1.00 91.81 118 GLN A N 1
ATOM 887 C CA . GLN A 1 118 ? 12.289 -2.509 4.424 1.00 91.81 118 GLN A CA 1
ATOM 888 C C . GLN A 1 118 ? 12.646 -2.770 5.900 1.00 91.81 118 GLN A C 1
ATOM 890 O O . GLN A 1 118 ? 11.890 -2.341 6.783 1.00 91.81 118 GLN A O 1
ATOM 895 N N . PRO A 1 119 ? 13.758 -3.470 6.205 1.00 90.31 119 PRO A N 1
ATOM 896 C CA . PRO A 1 119 ? 14.092 -3.868 7.574 1.00 90.31 119 PRO A CA 1
ATOM 897 C C . PRO A 1 119 ? 14.108 -2.704 8.576 1.00 90.31 119 PRO A C 1
ATOM 899 O O . PRO A 1 119 ? 13.653 -2.843 9.713 1.00 90.31 119 PRO A O 1
ATOM 902 N N . GLU A 1 120 ? 14.579 -1.532 8.152 1.00 92.25 120 GLU A N 1
ATOM 903 C CA . GLU A 1 120 ? 14.659 -0.319 8.964 1.00 92.25 120 GLU A CA 1
ATOM 904 C C . GLU A 1 120 ? 13.292 0.271 9.337 1.00 92.25 120 GLU A C 1
ATOM 906 O O . GLU A 1 120 ? 13.192 1.004 10.320 1.00 92.25 120 GLU A O 1
ATOM 911 N N . TRP A 1 121 ? 12.228 -0.060 8.599 1.00 94.31 121 TRP A N 1
ATOM 912 C CA . TRP A 1 121 ? 10.874 0.410 8.904 1.00 94.31 121 TRP A CA 1
ATOM 913 C C . TRP A 1 121 ? 10.228 -0.352 10.058 1.00 94.31 121 TRP A C 1
ATOM 915 O O . TRP A 1 121 ? 9.243 0.134 10.619 1.00 94.31 121 TRP A O 1
ATOM 925 N N . LYS A 1 122 ? 10.772 -1.528 10.411 1.00 95.44 122 LYS A N 1
ATOM 926 C CA . LYS A 1 122 ? 10.331 -2.349 11.549 1.00 95.44 122 LYS A CA 1
ATOM 927 C C . LYS A 1 122 ? 8.816 -2.555 11.581 1.00 95.44 122 LYS A C 1
ATOM 929 O O . LYS A 1 122 ? 8.165 -2.391 12.612 1.00 95.44 122 LYS A O 1
ATOM 934 N N . GLU A 1 123 ? 8.238 -2.874 10.425 1.00 97.12 123 GLU A N 1
ATOM 935 C CA . GLU A 1 123 ? 6.787 -2.780 10.264 1.00 97.12 123 GLU A CA 1
ATOM 936 C C . GLU A 1 123 ? 6.009 -3.789 11.084 1.00 97.12 123 GLU A C 1
ATOM 938 O O . GLU A 1 123 ? 4.972 -3.447 11.637 1.00 97.12 123 GLU A O 1
ATOM 943 N N . PHE A 1 124 ? 6.537 -4.999 11.251 1.00 98.19 124 PHE A N 1
ATOM 944 C CA . PHE A 1 124 ? 5.901 -5.986 12.115 1.00 98.19 124 PHE A CA 1
ATOM 945 C C . PHE A 1 124 ? 5.786 -5.502 13.563 1.00 98.19 124 PHE A C 1
ATOM 947 O O . PHE A 1 124 ? 4.734 -5.702 14.160 1.00 98.19 124 PHE A O 1
ATOM 954 N N . GLU A 1 125 ? 6.796 -4.802 14.097 1.00 98.12 125 GLU A N 1
ATOM 955 C CA . GLU A 1 125 ? 6.759 -4.274 15.468 1.00 98.12 125 GLU A CA 1
ATOM 956 C C . GLU A 1 125 ? 5.563 -3.325 15.648 1.00 98.12 125 GLU A C 1
ATOM 958 O O . GLU A 1 125 ? 4.718 -3.543 16.516 1.00 98.12 125 GLU A O 1
ATOM 963 N N . TRP A 1 126 ? 5.435 -2.312 14.784 1.00 98.00 126 TRP A N 1
ATOM 964 C CA . TRP A 1 126 ? 4.367 -1.326 14.942 1.00 98.00 126 TRP A CA 1
ATOM 965 C C . TRP A 1 126 ? 2.997 -1.812 14.467 1.00 98.00 126 TRP A C 1
ATOM 967 O O . TRP A 1 126 ? 1.992 -1.385 15.029 1.00 98.00 126 TRP A O 1
ATOM 977 N N . MET A 1 127 ? 2.928 -2.724 13.490 1.00 98.50 127 MET A N 1
ATOM 978 C CA . MET A 1 127 ? 1.680 -3.416 13.149 1.00 98.50 127 MET A CA 1
ATOM 979 C C . MET A 1 127 ? 1.180 -4.234 14.344 1.00 98.50 127 MET A C 1
ATOM 981 O O . MET A 1 127 ? -0.013 -4.228 14.646 1.00 98.50 127 MET A O 1
ATOM 985 N N . GLY A 1 128 ? 2.094 -4.907 15.049 1.00 98.62 128 GLY A N 1
ATOM 986 C CA . GLY A 1 128 ? 1.791 -5.650 16.267 1.00 98.62 128 GLY A CA 1
ATOM 987 C C . GLY A 1 128 ? 1.286 -4.742 17.382 1.00 98.62 128 GLY A C 1
ATOM 988 O O . GLY A 1 128 ? 0.255 -5.042 17.986 1.00 98.62 128 GLY A O 1
ATOM 989 N N . ASP A 1 129 ? 1.970 -3.620 17.626 1.00 98.50 129 ASP A N 1
ATOM 990 C CA . ASP A 1 129 ? 1.548 -2.617 18.611 1.00 98.50 129 ASP A CA 1
ATOM 991 C C . ASP A 1 129 ? 0.159 -2.065 18.287 1.00 98.50 129 ASP A C 1
ATOM 993 O O . ASP A 1 129 ? -0.713 -2.072 19.151 1.00 98.50 129 ASP A O 1
ATOM 997 N N . LEU A 1 130 ? -0.074 -1.667 17.033 1.00 98.50 130 LEU A N 1
ATOM 998 C CA . LEU A 1 130 ? -1.356 -1.129 16.587 1.00 98.50 130 LEU A CA 1
ATOM 999 C C . LEU A 1 130 ? -2.487 -2.151 16.750 1.00 98.50 130 LEU A C 1
ATOM 1001 O O . LEU A 1 130 ? -3.560 -1.810 17.250 1.00 98.50 130 LEU A O 1
ATOM 1005 N N . SER A 1 131 ? -2.253 -3.406 16.359 1.00 98.62 131 SER A N 1
ATOM 1006 C CA . SER A 1 131 ? -3.237 -4.481 16.505 1.00 98.62 131 SER A CA 1
ATOM 1007 C C . SER A 1 131 ? -3.591 -4.727 17.972 1.00 98.62 131 SER A C 1
ATOM 1009 O O . SER A 1 131 ? -4.768 -4.812 18.310 1.00 98.62 131 SER A O 1
ATOM 1011 N N . ARG A 1 132 ? -2.595 -4.782 18.868 1.00 98.56 132 ARG A N 1
ATOM 1012 C CA . ARG A 1 132 ? -2.828 -4.941 20.314 1.00 98.56 132 ARG A CA 1
ATOM 1013 C C . ARG A 1 132 ? -3.535 -3.736 20.929 1.00 98.56 132 ARG A C 1
ATOM 1015 O O . ARG A 1 132 ? -4.394 -3.918 21.784 1.00 98.56 132 ARG A O 1
ATOM 1022 N N . GLU A 1 133 ? -3.169 -2.525 20.512 1.00 98.12 133 GLU A N 1
ATOM 1023 C CA . GLU A 1 133 ? -3.748 -1.275 21.013 1.00 98.12 133 GLU A CA 1
ATOM 1024 C C . GLU A 1 133 ? -5.232 -1.152 20.636 1.00 98.12 133 GLU A C 1
ATOM 1026 O O . GLU A 1 133 ? -6.053 -0.757 21.459 1.00 98.12 133 GLU A O 1
ATOM 1031 N N . THR A 1 134 ? -5.578 -1.505 19.398 1.00 97.56 134 THR A N 1
ATOM 1032 C CA . THR A 1 134 ? -6.921 -1.289 18.833 1.00 97.56 134 THR A CA 1
ATOM 1033 C C . THR A 1 134 ? -7.821 -2.523 18.874 1.00 97.56 134 THR A C 1
ATOM 1035 O O . THR A 1 134 ? -9.030 -2.405 18.700 1.00 97.56 134 THR A O 1
ATOM 1038 N N . GLY A 1 135 ? -7.252 -3.716 19.062 1.00 96.44 135 GLY A N 1
ATOM 1039 C CA . GLY A 1 135 ? -7.953 -4.998 18.952 1.00 96.44 135 GLY A CA 1
ATOM 1040 C C . GLY A 1 135 ? -8.281 -5.425 17.515 1.00 96.44 135 GLY A C 1
ATOM 1041 O O . GLY A 1 135 ? -8.866 -6.491 17.317 1.00 96.44 135 GLY A O 1
ATOM 1042 N N . MET A 1 136 ? -7.919 -4.628 16.505 1.00 96.75 136 MET A N 1
ATOM 1043 C CA . MET A 1 136 ? -8.255 -4.903 15.107 1.00 96.75 136 MET A CA 1
ATOM 1044 C C . MET A 1 136 ? -7.222 -5.815 14.426 1.00 96.75 136 MET A C 1
ATOM 1046 O O . MET A 1 136 ? -6.033 -5.795 14.775 1.00 96.75 136 MET A O 1
ATOM 1050 N N . PRO A 1 137 ? -7.642 -6.596 13.413 1.00 98.25 137 PRO A N 1
ATOM 1051 C CA . PRO A 1 137 ? -6.716 -7.296 12.536 1.00 98.25 137 PRO A CA 1
ATOM 1052 C C . PRO A 1 137 ? -5.906 -6.324 11.669 1.00 98.25 137 PRO A C 1
ATOM 1054 O O . PRO A 1 137 ? -6.445 -5.380 11.083 1.00 98.25 137 PRO A O 1
ATOM 1057 N N . VAL A 1 138 ? -4.616 -6.625 11.525 1.00 98.62 138 VAL A N 1
ATOM 1058 C CA . VAL A 1 138 ? -3.726 -5.991 10.548 1.00 98.62 138 VAL A CA 1
ATOM 1059 C C . VAL A 1 138 ? -3.338 -7.033 9.505 1.00 98.62 138 VAL A C 1
ATOM 1061 O O . VAL A 1 138 ? -2.851 -8.111 9.829 1.00 98.62 138 VAL A O 1
ATOM 1064 N N . THR A 1 139 ? -3.559 -6.734 8.237 1.00 98.44 139 THR A N 1
ATOM 1065 C CA . THR A 1 139 ? -3.234 -7.609 7.113 1.00 98.44 139 THR A CA 1
ATOM 1066 C C . THR A 1 139 ? -2.101 -7.012 6.299 1.00 98.44 139 THR A C 1
ATOM 1068 O O . THR A 1 139 ? -2.009 -5.793 6.141 1.00 98.44 139 THR A O 1
ATOM 1071 N N . PHE A 1 140 ? -1.226 -7.871 5.780 1.00 97.75 140 PHE A N 1
ATOM 1072 C CA . PHE A 1 140 ? -0.167 -7.438 4.877 1.00 97.75 140 PHE A CA 1
ATOM 1073 C C . PHE A 1 140 ? -0.047 -8.353 3.664 1.00 97.75 140 PHE A C 1
ATOM 1075 O O . PHE A 1 140 ? -0.209 -9.572 3.772 1.00 97.75 140 PHE A O 1
ATOM 1082 N N . ALA A 1 141 ? 0.303 -7.770 2.519 1.00 94.56 141 ALA A N 1
ATOM 1083 C CA . ALA A 1 141 ? 0.610 -8.524 1.310 1.00 94.56 141 ALA A CA 1
ATOM 1084 C C . ALA A 1 141 ? 1.942 -9.281 1.475 1.00 94.56 141 ALA A C 1
ATOM 1086 O O . ALA A 1 141 ? 3.032 -8.714 1.337 1.00 94.56 141 ALA A O 1
ATOM 1087 N N . ALA A 1 142 ? 1.855 -10.579 1.765 1.00 94.00 142 ALA A N 1
ATOM 1088 C CA . ALA A 1 142 ? 3.005 -11.456 1.914 1.00 94.00 142 ALA A CA 1
ATOM 1089 C C . ALA A 1 142 ? 3.482 -11.915 0.533 1.00 94.00 142 ALA A C 1
ATOM 1091 O O . ALA A 1 142 ? 2.785 -12.625 -0.195 1.00 94.00 142 ALA A O 1
ATOM 1092 N N .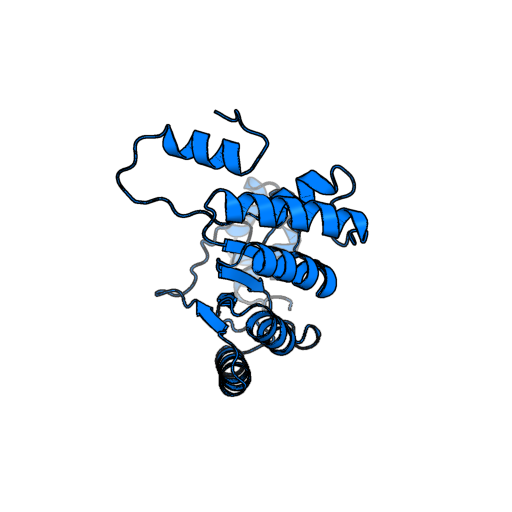 LEU A 1 143 ? 4.690 -11.491 0.163 1.00 88.00 143 LEU A N 1
ATOM 1093 C CA . LEU A 1 143 ? 5.231 -11.682 -1.180 1.00 88.00 143 LEU A CA 1
ATOM 1094 C C . LEU A 1 143 ? 6.603 -12.340 -1.122 1.00 88.00 143 LEU A C 1
ATOM 1096 O O . LEU A 1 143 ? 7.495 -11.886 -0.402 1.00 88.00 143 LEU A O 1
ATOM 1100 N N . GLN A 1 144 ? 6.777 -13.368 -1.949 1.00 87.56 144 GLN A N 1
ATOM 1101 C CA . GLN A 1 144 ? 8.077 -13.947 -2.257 1.00 87.56 144 GLN A CA 1
ATOM 1102 C C . GLN A 1 144 ? 8.647 -13.278 -3.509 1.00 87.56 144 GLN A C 1
ATOM 1104 O O . GLN A 1 144 ? 8.021 -13.290 -4.568 1.00 87.56 144 GLN A O 1
ATOM 1109 N N . SER A 1 145 ? 9.844 -12.708 -3.396 1.00 83.75 145 SER A N 1
ATOM 1110 C CA . SER A 1 145 ? 10.581 -12.145 -4.526 1.00 83.75 145 SER A CA 1
ATOM 1111 C C . SER A 1 145 ? 12.077 -12.215 -4.252 1.00 83.75 145 SER A C 1
ATOM 1113 O O . SER A 1 145 ? 12.511 -11.946 -3.136 1.00 83.75 145 SER A O 1
ATOM 1115 N N . ILE A 1 146 ? 12.860 -12.533 -5.284 1.00 81.50 146 ILE A N 1
ATOM 1116 C CA . ILE A 1 146 ? 14.331 -12.526 -5.223 1.00 81.50 146 ILE A CA 1
ATOM 1117 C C . ILE A 1 146 ? 14.912 -11.120 -5.026 1.00 81.50 146 ILE A C 1
ATOM 1119 O O . ILE A 1 146 ? 16.051 -10.987 -4.600 1.00 81.50 146 ILE A O 1
ATOM 1123 N N . ALA A 1 147 ? 14.139 -10.081 -5.350 1.00 79.88 147 ALA A N 1
ATOM 1124 C CA . ALA A 1 147 ? 14.551 -8.687 -5.223 1.00 79.88 147 ALA A CA 1
ATOM 1125 C C . ALA A 1 147 ? 14.150 -8.068 -3.872 1.00 79.88 147 ALA A C 1
ATOM 1127 O O . ALA A 1 147 ? 14.463 -6.908 -3.619 1.00 79.88 147 ALA A O 1
ATOM 1128 N N . LYS A 1 148 ? 13.417 -8.798 -3.018 1.00 83.06 148 LYS A N 1
ATOM 1129 C CA . LYS A 1 148 ? 12.933 -8.264 -1.742 1.00 83.06 148 LYS A CA 1
ATOM 1130 C C . LYS A 1 148 ? 14.012 -8.416 -0.674 1.00 83.06 148 LYS A C 1
ATOM 1132 O O . LYS A 1 148 ? 14.522 -9.513 -0.472 1.00 83.06 148 LYS A O 1
ATOM 1137 N N . ALA A 1 149 ? 14.309 -7.325 0.031 1.00 84.44 149 ALA A N 1
ATOM 1138 C CA . ALA A 1 149 ? 15.265 -7.321 1.140 1.00 84.44 149 ALA A CA 1
ATOM 1139 C C . ALA A 1 149 ? 14.803 -8.187 2.322 1.00 84.44 149 ALA A C 1
ATOM 1141 O O . ALA A 1 149 ? 15.631 -8.663 3.089 1.00 84.44 149 ALA A O 1
ATOM 1142 N N . PHE A 1 150 ? 13.487 -8.392 2.448 1.00 89.38 150 PHE A N 1
ATOM 1143 C CA . PHE A 1 150 ? 12.865 -9.154 3.523 1.00 89.38 150 PHE A CA 1
ATOM 1144 C C . PHE A 1 150 ? 12.231 -10.455 2.983 1.00 89.38 150 PHE A C 1
ATOM 1146 O O . PHE A 1 150 ? 11.150 -10.403 2.376 1.00 89.38 150 PHE A O 1
ATOM 1153 N N . PRO A 1 151 ? 12.890 -11.621 3.144 1.00 92.69 151 PRO A N 1
ATOM 1154 C CA . PRO A 1 151 ? 12.415 -12.916 2.648 1.00 92.69 151 PRO A CA 1
ATOM 1155 C C . PRO A 1 151 ? 11.045 -13.337 3.201 1.00 92.69 151 PRO A C 1
ATOM 1157 O O . PRO A 1 151 ? 10.633 -12.915 4.279 1.00 92.69 151 PRO A O 1
ATOM 1160 N N . LEU A 1 152 ? 10.309 -14.180 2.465 1.00 93.44 152 LEU A N 1
ATOM 1161 C CA . LEU A 1 152 ? 8.953 -14.594 2.862 1.00 93.44 152 LEU A CA 1
ATOM 1162 C C . LEU A 1 152 ? 8.939 -15.375 4.186 1.00 93.44 152 LEU A C 1
ATOM 1164 O O . LEU A 1 152 ? 8.038 -15.195 4.999 1.00 93.44 152 LEU A O 1
ATOM 1168 N N . ASP A 1 153 ? 9.912 -16.246 4.418 1.00 94.62 153 ASP A N 1
ATOM 1169 C CA . ASP A 1 153 ? 10.047 -16.984 5.673 1.00 94.62 153 ASP A CA 1
ATOM 1170 C C . ASP A 1 153 ? 10.279 -16.047 6.866 1.00 94.62 153 ASP A C 1
ATOM 1172 O O . ASP A 1 153 ? 9.638 -16.225 7.904 1.00 94.62 153 ASP A O 1
ATOM 1176 N N . GLU A 1 154 ? 11.086 -14.996 6.696 1.00 95.38 154 GLU A N 1
ATOM 1177 C CA . GLU A 1 154 ? 11.263 -13.948 7.709 1.00 95.38 154 GLU A CA 1
ATOM 1178 C C . GLU A 1 154 ? 9.981 -13.132 7.935 1.00 95.38 154 GLU A C 1
ATOM 1180 O O . GL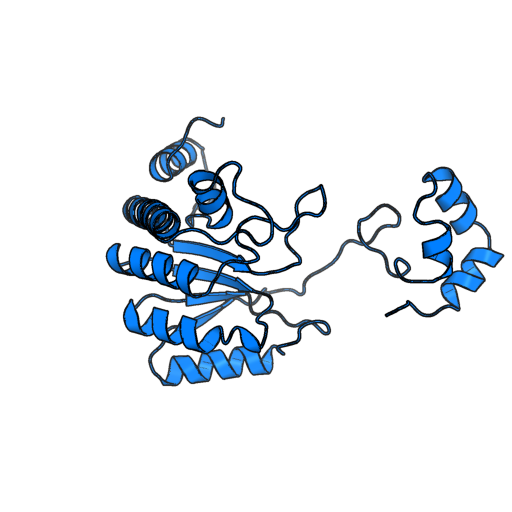U A 1 154 ? 9.607 -12.896 9.085 1.00 95.38 154 GLU A O 1
ATOM 1185 N N . GLN A 1 155 ? 9.246 -12.777 6.871 1.00 96.44 155 GLN A N 1
ATOM 1186 C CA . GLN A 1 155 ? 7.922 -12.134 6.966 1.00 96.44 155 GLN A CA 1
ATOM 1187 C C . GLN A 1 155 ? 6.968 -12.946 7.850 1.00 96.44 155 GLN A C 1
ATOM 1189 O O . GLN A 1 155 ? 6.362 -12.423 8.788 1.00 96.44 155 GLN A O 1
ATOM 1194 N N . ILE A 1 156 ? 6.850 -14.246 7.574 1.00 97.56 156 ILE A N 1
ATOM 1195 C CA . ILE A 1 156 ? 5.971 -15.142 8.328 1.00 97.56 156 ILE A CA 1
ATOM 1196 C C . ILE A 1 156 ? 6.475 -15.341 9.763 1.00 97.56 156 ILE A C 1
ATOM 1198 O O . ILE A 1 156 ? 5.660 -15.410 10.686 1.00 97.56 156 ILE A O 1
ATOM 1202 N N . ALA A 1 157 ? 7.790 -15.415 9.978 1.00 97.81 157 ALA A N 1
ATOM 1203 C CA . ALA A 1 157 ? 8.374 -15.544 11.309 1.00 97.81 157 ALA A CA 1
ATOM 1204 C C . ALA A 1 157 ? 8.098 -14.309 12.183 1.00 97.81 157 ALA A C 1
ATOM 1206 O O . ALA A 1 157 ? 7.654 -14.472 13.320 1.00 97.81 157 ALA A O 1
ATOM 1207 N N . GLN A 1 158 ? 8.279 -13.094 11.654 1.00 98.12 158 GLN A N 1
ATOM 1208 C CA . GLN A 1 158 ? 7.993 -11.851 12.383 1.00 98.12 158 GLN A CA 1
ATOM 1209 C C . GLN A 1 158 ? 6.504 -11.702 12.704 1.00 98.12 158 GLN A C 1
ATOM 1211 O O . GLN A 1 158 ? 6.145 -11.427 13.847 1.00 98.12 158 GLN A O 1
ATOM 1216 N N . MET A 1 159 ? 5.627 -11.979 11.732 1.00 98.38 159 MET A N 1
ATOM 1217 C CA . MET A 1 159 ? 4.178 -12.026 11.960 1.00 98.38 159 MET A CA 1
ATOM 1218 C C . MET A 1 159 ? 3.829 -12.978 13.115 1.00 98.38 159 MET A C 1
ATOM 1220 O O . MET A 1 159 ? 3.099 -12.611 14.033 1.00 98.38 159 MET A O 1
ATOM 1224 N N . ARG A 1 160 ? 4.368 -14.206 13.101 1.00 98.69 160 ARG A N 1
ATOM 1225 C CA . ARG A 1 160 ? 4.132 -15.191 14.169 1.00 98.69 160 ARG A CA 1
ATOM 1226 C C . ARG A 1 160 ? 4.678 -14.728 15.517 1.00 98.69 160 ARG A C 1
ATOM 1228 O O . ARG A 1 160 ? 4.026 -14.971 16.528 1.00 98.69 160 ARG A O 1
ATOM 1235 N N . ALA A 1 161 ? 5.840 -14.078 15.539 1.00 98.69 161 ALA A N 1
ATOM 1236 C CA . ALA A 1 161 ? 6.441 -13.555 16.761 1.00 98.69 161 ALA A CA 1
ATOM 1237 C C . ALA A 1 161 ? 5.569 -12.469 17.409 1.00 98.69 161 ALA A C 1
ATOM 1239 O O . ALA A 1 161 ? 5.389 -12.480 18.625 1.00 98.69 161 ALA A O 1
ATOM 1240 N N . GLU A 1 162 ? 4.978 -11.573 16.618 1.00 98.81 162 GLU A N 1
ATOM 1241 C CA . GLU A 1 162 ? 4.049 -10.555 17.123 1.00 98.81 162 GLU A CA 1
ATOM 1242 C C . GLU A 1 162 ? 2.697 -11.145 17.534 1.00 98.81 162 GLU A C 1
ATOM 1244 O O . GLU A 1 162 ? 2.159 -10.788 18.585 1.00 98.81 162 GLU A O 1
ATOM 1249 N N . ASN A 1 163 ? 2.180 -12.117 16.780 1.00 98.81 163 ASN A N 1
ATOM 1250 C CA . ASN A 1 163 ? 0.950 -12.819 17.152 1.00 98.81 163 ASN A CA 1
ATOM 1251 C C . ASN A 1 163 ? 1.111 -13.617 18.454 1.00 98.81 163 ASN A C 1
ATOM 1253 O O . ASN A 1 163 ? 0.194 -13.657 19.270 1.00 98.81 163 ASN A O 1
ATOM 1257 N N . ALA A 1 164 ? 2.292 -14.189 18.714 1.00 98.75 164 ALA A N 1
ATOM 1258 C CA . ALA A 1 164 ? 2.598 -14.846 19.987 1.00 98.75 164 ALA A CA 1
ATOM 1259 C C . ALA A 1 164 ? 2.577 -13.877 21.188 1.00 98.75 164 ALA A C 1
ATOM 1261 O O . ALA A 1 164 ? 2.409 -14.317 22.324 1.00 98.75 164 ALA A O 1
ATOM 1262 N N . LYS A 1 165 ? 2.706 -12.565 20.944 1.00 98.62 165 LYS A N 1
ATOM 1263 C CA . LYS A 1 165 ? 2.556 -11.493 21.944 1.00 98.62 165 LYS A CA 1
ATOM 1264 C C . LYS A 1 165 ? 1.117 -10.958 22.036 1.00 98.62 165 LYS A C 1
ATOM 1266 O O . LYS A 1 165 ? 0.886 -9.973 22.730 1.00 98.62 165 LYS A O 1
ATOM 1271 N N . GLY A 1 166 ? 0.159 -11.572 21.338 1.00 98.56 166 GLY A N 1
ATOM 1272 C CA . GLY A 1 166 ? -1.258 -11.199 21.368 1.00 98.56 166 GLY A CA 1
ATOM 1273 C C . GLY A 1 166 ? -1.713 -10.246 20.259 1.00 98.56 166 GLY A C 1
ATOM 1274 O O . GLY A 1 166 ? -2.822 -9.731 20.349 1.00 98.56 166 GLY A O 1
ATOM 1275 N N . ALA A 1 167 ? -0.895 -9.992 19.230 1.00 98.81 167 ALA A N 1
ATOM 1276 C CA . ALA A 1 167 ? -1.366 -9.293 18.031 1.00 98.81 167 ALA A CA 1
ATOM 1277 C C . ALA A 1 167 ? -2.229 -10.202 17.133 1.00 98.81 167 ALA A C 1
ATOM 1279 O O . ALA A 1 167 ? -2.188 -11.429 17.238 1.00 98.81 167 ALA A O 1
ATOM 1280 N N . ASN A 1 168 ? -2.970 -9.586 16.213 1.00 98.56 168 ASN A N 1
ATOM 1281 C CA . ASN A 1 168 ? -3.713 -10.254 15.150 1.00 98.56 168 ASN A CA 1
ATOM 1282 C C . ASN A 1 168 ? -3.225 -9.764 13.778 1.00 98.56 168 ASN A C 1
ATOM 1284 O O . ASN A 1 168 ? -3.886 -8.972 13.106 1.00 98.56 168 ASN A O 1
ATOM 1288 N N . ILE A 1 169 ? -2.034 -10.212 13.383 1.00 98.75 169 ILE A N 1
ATOM 1289 C CA . ILE A 1 169 ? -1.457 -9.942 12.067 1.00 98.75 169 ILE A CA 1
ATOM 1290 C C . ILE A 1 169 ? -1.708 -11.137 11.143 1.00 98.75 169 ILE A C 1
ATOM 1292 O O . ILE A 1 169 ? -1.397 -12.278 11.496 1.00 98.75 169 ILE A O 1
ATOM 1296 N N . VAL A 1 170 ? -2.230 -10.885 9.944 1.00 98.38 170 VAL A N 1
ATOM 1297 C CA . VAL A 1 170 ? -2.575 -11.925 8.967 1.00 98.38 170 VAL A CA 1
ATOM 1298 C C . VAL A 1 170 ? -1.871 -11.675 7.634 1.00 98.38 170 VAL A C 1
ATOM 1300 O O . VAL A 1 170 ? -2.015 -10.627 7.009 1.00 98.38 170 VAL A O 1
ATOM 1303 N N . ALA A 1 171 ? -1.120 -12.671 7.169 1.00 97.62 171 ALA A N 1
ATOM 1304 C CA . ALA A 1 171 ? -0.502 -12.657 5.849 1.00 97.62 171 ALA A CA 1
ATOM 1305 C C . ALA A 1 171 ? -1.547 -12.914 4.751 1.00 97.62 171 ALA A C 1
ATOM 1307 O O . ALA A 1 171 ? -2.197 -13.961 4.737 1.00 97.62 171 ALA A O 1
ATOM 1308 N N . GLN A 1 172 ? -1.656 -11.999 3.790 1.00 96.00 172 GLN A N 1
ATOM 1309 C CA . GLN A 1 172 ? -2.393 -12.206 2.547 1.00 96.00 172 GLN A CA 1
ATOM 1310 C C . GLN A 1 172 ? -1.444 -12.784 1.495 1.00 96.00 172 GLN A C 1
ATOM 1312 O O . GLN A 1 172 ? -0.510 -12.115 1.053 1.00 96.00 172 GLN A O 1
ATOM 1317 N N . ILE A 1 173 ? -1.677 -14.038 1.102 1.00 91.50 173 ILE A N 1
ATOM 1318 C CA . ILE A 1 173 ? -0.863 -14.756 0.115 1.00 91.50 173 ILE A CA 1
ATOM 1319 C C . ILE A 1 173 ? -1.718 -15.028 -1.120 1.00 91.50 173 ILE A C 1
ATOM 1321 O O . ILE A 1 173 ? -2.783 -15.641 -1.032 1.00 91.50 173 ILE A O 1
ATOM 1325 N N . ALA A 1 174 ? -1.240 -14.598 -2.287 1.00 86.62 174 ALA A N 1
ATOM 1326 C CA . ALA A 1 174 ? -1.901 -14.897 -3.550 1.00 86.62 174 ALA A CA 1
ATOM 1327 C C . ALA A 1 174 ? -1.828 -16.402 -3.870 1.00 86.62 174 ALA A C 1
ATOM 1329 O O . ALA A 1 174 ? -0.779 -17.030 -3.746 1.00 86.62 174 ALA A O 1
ATOM 1330 N N . LEU A 1 175 ? -2.932 -16.968 -4.370 1.00 86.19 175 LEU A N 1
ATOM 1331 C CA . LEU A 1 175 ? -3.025 -18.383 -4.775 1.00 86.19 175 LEU A CA 1
ATOM 1332 C C . LEU A 1 175 ? -2.171 -18.730 -6.009 1.00 86.19 175 LEU A C 1
ATOM 1334 O O . LEU A 1 175 ? -2.044 -19.897 -6.374 1.00 86.19 175 LEU A O 1
ATOM 1338 N N . ARG A 1 176 ? -1.603 -17.720 -6.674 1.00 86.44 176 ARG A N 1
ATOM 1339 C CA . ARG A 1 176 ? -0.715 -17.868 -7.827 1.00 86.44 176 ARG A CA 1
ATOM 1340 C C . ARG A 1 176 ? 0.447 -16.891 -7.730 1.00 86.44 176 ARG A C 1
ATOM 1342 O O . ARG A 1 176 ? 0.303 -15.808 -7.169 1.00 86.44 176 ARG A O 1
ATOM 1349 N N . GLY A 1 177 ? 1.562 -17.245 -8.363 1.00 80.62 177 GLY A N 1
ATOM 1350 C CA . GLY A 1 177 ? 2.684 -16.328 -8.533 1.00 80.62 177 GLY A CA 1
ATOM 1351 C C . GLY A 1 177 ? 2.311 -15.089 -9.356 1.00 80.62 177 GLY A C 1
ATOM 1352 O O . GLY A 1 177 ? 1.440 -15.133 -10.238 1.00 80.62 177 GLY A O 1
ATOM 1353 N N . ASN A 1 178 ? 3.008 -13.988 -9.076 1.00 78.00 178 ASN A N 1
ATOM 1354 C CA . ASN A 1 178 ? 2.932 -12.771 -9.875 1.00 78.00 178 ASN A CA 1
ATOM 1355 C C . ASN A 1 178 ? 3.517 -13.037 -11.266 1.00 78.00 178 ASN A C 1
ATOM 1357 O O . ASN A 1 178 ? 4.611 -13.582 -11.398 1.00 78.00 178 ASN A O 1
ATOM 1361 N N . GLY A 1 179 ? 2.773 -12.661 -12.304 1.00 82.31 179 GLY A N 1
ATOM 1362 C CA . GLY A 1 179 ? 3.224 -12.729 -13.691 1.00 82.31 179 GLY A CA 1
ATOM 1363 C C . GLY A 1 179 ? 3.453 -11.321 -14.220 1.00 82.31 179 GLY A C 1
ATOM 1364 O O . GLY A 1 179 ? 2.644 -10.436 -13.952 1.00 82.31 179 GLY A O 1
ATOM 1365 N N . ILE A 1 180 ? 4.532 -11.125 -14.974 1.00 83.31 180 ILE A N 1
ATOM 1366 C CA . ILE A 1 180 ? 4.832 -9.859 -15.648 1.00 83.31 180 ILE A CA 1
ATOM 1367 C C . ILE A 1 180 ? 4.649 -10.079 -17.146 1.00 83.31 180 ILE A C 1
ATOM 1369 O O . ILE A 1 180 ? 5.240 -10.993 -17.723 1.00 83.31 180 ILE A O 1
ATOM 1373 N N . VAL A 1 181 ? 3.830 -9.239 -17.778 1.00 89.44 181 VAL A N 1
ATOM 1374 C CA . VAL A 1 181 ? 3.726 -9.204 -19.238 1.00 89.44 181 VAL A CA 1
ATOM 1375 C C . VAL A 1 181 ? 4.871 -8.350 -19.761 1.00 89.44 181 VAL A C 1
ATOM 1377 O O . VAL A 1 181 ? 4.903 -7.143 -19.545 1.00 89.44 181 VAL A O 1
ATOM 1380 N N . MET A 1 182 ? 5.822 -8.991 -20.433 1.00 92.38 182 MET A N 1
ATOM 1381 C CA . MET A 1 182 ? 6.984 -8.330 -21.021 1.00 92.38 182 MET A CA 1
ATOM 1382 C C . MET A 1 182 ? 6.786 -8.154 -22.522 1.00 92.38 182 MET A C 1
ATOM 1384 O O . MET A 1 182 ? 6.377 -9.083 -23.220 1.00 92.38 182 MET A O 1
ATOM 1388 N N . ALA A 1 183 ? 7.116 -6.970 -23.022 1.00 91.88 183 ALA A N 1
ATOM 1389 C CA . ALA A 1 183 ? 7.062 -6.643 -24.440 1.00 91.88 183 ALA A CA 1
ATOM 1390 C C . ALA A 1 183 ? 8.150 -5.623 -24.774 1.00 91.88 183 ALA A C 1
ATOM 1392 O O . ALA A 1 183 ? 8.532 -4.830 -23.921 1.00 91.88 183 ALA A O 1
ATOM 1393 N N . TRP A 1 184 ? 8.605 -5.593 -26.028 1.00 91.44 184 TRP A N 1
ATOM 1394 C CA . TRP A 1 184 ? 9.611 -4.620 -26.479 1.00 91.44 184 TRP A CA 1
ATOM 1395 C C . TRP A 1 184 ? 9.186 -3.165 -26.272 1.00 91.44 184 TRP A C 1
ATOM 1397 O O . TRP A 1 184 ? 10.010 -2.328 -25.942 1.00 91.44 184 TRP A O 1
ATOM 1407 N N . ARG A 1 185 ? 7.890 -2.880 -26.439 1.00 88.38 185 ARG A N 1
ATOM 1408 C CA . ARG A 1 185 ? 7.285 -1.562 -26.189 1.00 88.38 185 ARG A CA 1
ATOM 1409 C C . ARG A 1 185 ? 6.620 -1.465 -24.811 1.00 88.38 185 ARG A C 1
ATOM 1411 O O . ARG A 1 185 ? 5.800 -0.581 -24.588 1.00 88.38 185 ARG A O 1
ATOM 1418 N N . GLY A 1 186 ? 6.879 -2.436 -23.937 1.00 87.00 186 GLY A N 1
ATOM 1419 C CA . GLY A 1 186 ? 6.418 -2.417 -22.555 1.00 87.00 186 GLY A CA 1
ATOM 1420 C C . GLY A 1 186 ? 7.367 -1.617 -21.668 1.00 87.00 186 GLY A C 1
ATOM 1421 O O . GLY A 1 186 ? 8.461 -1.247 -22.081 1.00 87.00 186 GLY A O 1
ATOM 1422 N N . THR A 1 187 ? 6.967 -1.403 -20.417 1.00 83.44 187 THR A N 1
ATOM 1423 C CA . THR A 1 187 ? 7.803 -0.750 -19.395 1.00 83.44 187 THR A CA 1
ATOM 1424 C C . THR A 1 187 ? 8.959 -1.630 -18.910 1.00 83.44 187 THR A C 1
ATOM 1426 O O . THR A 1 187 ? 9.872 -1.140 -18.255 1.00 83.44 187 THR A O 1
ATOM 1429 N N . VAL A 1 188 ? 8.935 -2.931 -19.221 1.00 87.62 188 VAL A N 1
ATOM 1430 C CA . VAL A 1 188 ? 10.004 -3.877 -18.894 1.00 87.62 188 VAL A CA 1
ATOM 1431 C C . VAL A 1 188 ? 10.088 -5.004 -19.929 1.00 87.62 188 VAL A C 1
ATOM 1433 O O . VAL A 1 188 ? 9.079 -5.525 -20.412 1.00 87.62 188 VAL A O 1
ATOM 1436 N N . HIS A 1 189 ? 11.316 -5.409 -20.245 1.00 92.44 189 HIS A N 1
ATOM 1437 C CA . HIS A 1 189 ? 11.645 -6.627 -20.983 1.00 92.44 189 HIS A CA 1
ATOM 1438 C C . HIS A 1 189 ? 13.033 -7.133 -20.541 1.00 92.44 189 HIS A C 1
ATOM 1440 O O . HIS A 1 189 ? 13.805 -6.361 -19.971 1.00 92.44 189 HIS A O 1
ATOM 1446 N N . PRO A 1 190 ? 13.405 -8.399 -20.819 1.00 91.06 190 PRO A N 1
ATOM 1447 C CA . PRO A 1 190 ? 14.642 -9.002 -20.296 1.00 91.06 190 PRO A CA 1
ATOM 1448 C C . PRO A 1 190 ? 15.951 -8.296 -20.681 1.00 91.06 190 PRO A C 1
ATOM 1450 O O . PRO A 1 190 ? 16.986 -8.541 -20.070 1.00 91.06 190 PRO A O 1
ATOM 1453 N N . PHE A 1 191 ? 15.911 -7.434 -21.698 1.00 94.19 191 PHE A N 1
ATOM 1454 C CA . PHE A 1 191 ? 17.083 -6.763 -22.255 1.00 94.19 191 PHE A CA 1
ATOM 1455 C C . PHE A 1 191 ? 17.209 -5.294 -21.835 1.00 94.19 191 PHE A C 1
ATOM 1457 O O . PHE A 1 191 ? 18.156 -4.641 -22.253 1.00 94.19 191 PHE A O 1
ATOM 1464 N N . ILE A 1 192 ? 16.284 -4.774 -21.017 1.00 92.25 192 ILE A N 1
ATOM 1465 C CA . ILE A 1 192 ? 16.170 -3.332 -20.736 1.00 92.25 192 ILE A CA 1
ATOM 1466 C C . ILE A 1 192 ? 17.432 -2.728 -20.098 1.00 92.25 192 ILE A C 1
ATOM 1468 O O . ILE A 1 192 ? 17.746 -1.567 -20.330 1.00 92.25 192 ILE A O 1
ATOM 1472 N N . SER A 1 193 ? 18.192 -3.522 -19.342 1.00 92.19 193 SER A N 1
ATOM 1473 C CA . SER A 1 193 ? 19.453 -3.103 -18.722 1.00 92.19 193 SER A CA 1
ATOM 1474 C C . SER A 1 193 ? 20.706 -3.595 -19.458 1.00 92.19 193 SER A C 1
ATOM 1476 O O . SER A 1 193 ? 21.811 -3.463 -18.940 1.00 92.19 193 SER A O 1
ATOM 1478 N N . HIS A 1 194 ? 20.586 -4.178 -20.656 1.00 95.88 194 HIS A N 1
ATOM 1479 C CA . HIS A 1 194 ? 21.764 -4.591 -21.430 1.00 95.88 194 HIS A CA 1
ATOM 1480 C C . HIS A 1 194 ? 22.423 -3.381 -22.110 1.00 95.88 194 HIS A C 1
ATOM 1482 O O . HIS A 1 194 ? 21.701 -2.545 -22.664 1.00 95.88 194 HIS A O 1
ATOM 1488 N N . PRO A 1 195 ? 23.768 -3.296 -22.137 1.00 96.06 195 PRO A N 1
ATOM 1489 C CA . PRO A 1 195 ? 24.486 -2.182 -22.755 1.00 96.06 195 PRO A CA 1
ATOM 1490 C C . PRO A 1 195 ? 23.996 -1.849 -24.168 1.00 96.06 195 PRO A C 1
ATOM 1492 O O . PRO A 1 195 ? 23.663 -0.698 -24.446 1.00 96.06 195 PRO A O 1
ATOM 1495 N N . SER A 1 196 ? 23.842 -2.850 -25.037 1.00 95.88 196 SER A N 1
ATOM 1496 C CA . SER A 1 196 ? 23.356 -2.664 -26.407 1.00 95.88 196 SER A CA 1
ATOM 1497 C C . SER A 1 196 ? 21.959 -2.045 -26.463 1.00 95.88 196 SER A C 1
ATOM 1499 O O . SER A 1 196 ? 21.721 -1.158 -27.284 1.00 95.88 196 SER A O 1
ATOM 1501 N N . TRP A 1 197 ? 21.040 -2.451 -25.581 1.00 95.56 197 TRP A N 1
ATOM 1502 C CA . TRP A 1 197 ? 19.701 -1.861 -25.533 1.00 95.56 197 TRP A CA 1
ATOM 1503 C C . TRP A 1 197 ? 19.743 -0.389 -25.122 1.00 95.56 197 TRP A C 1
ATOM 1505 O O . TRP A 1 197 ? 19.101 0.436 -25.767 1.00 95.56 197 TRP A O 1
ATOM 1515 N N . THR A 1 198 ? 20.545 -0.035 -24.112 1.00 93.88 198 THR A N 1
ATOM 1516 C CA . THR A 1 198 ? 20.634 1.360 -23.643 1.00 93.88 198 THR A CA 1
ATOM 1517 C C . THR A 1 198 ? 21.051 2.337 -24.747 1.00 93.88 198 THR A C 1
ATOM 1519 O O . THR A 1 198 ? 20.609 3.480 -24.747 1.00 93.88 198 THR A O 1
ATOM 1522 N N . THR A 1 199 ? 21.815 1.880 -25.749 1.00 95.00 199 THR A N 1
ATOM 1523 C CA . THR A 1 199 ? 22.204 2.708 -26.908 1.00 95.00 199 THR A CA 1
ATOM 1524 C C . THR A 1 199 ? 21.065 3.017 -27.884 1.00 95.00 199 THR A C 1
ATOM 1526 O O . THR A 1 199 ? 21.193 3.942 -28.684 1.00 95.00 199 THR A O 1
ATOM 1529 N N . ILE A 1 200 ? 19.968 2.252 -27.841 1.00 95.62 200 ILE A N 1
ATOM 1530 C CA . ILE A 1 200 ? 18.825 2.390 -28.755 1.00 95.62 200 ILE A CA 1
ATOM 1531 C C . ILE A 1 200 ? 17.505 2.721 -28.044 1.00 95.62 200 ILE A C 1
ATOM 1533 O O . ILE A 1 200 ? 16.516 2.983 -28.723 1.00 95.62 200 ILE A O 1
ATOM 1537 N N . ALA A 1 201 ? 17.472 2.724 -26.707 1.00 93.88 201 ALA A N 1
ATOM 1538 C CA . ALA A 1 201 ? 16.249 2.836 -25.905 1.00 93.88 201 ALA A CA 1
ATOM 1539 C C . ALA A 1 201 ? 15.423 4.108 -26.184 1.00 93.88 201 ALA A C 1
ATOM 1541 O O . ALA A 1 201 ? 14.198 4.060 -26.138 1.00 93.88 201 ALA A O 1
ATOM 1542 N N . GLU A 1 202 ? 16.082 5.213 -26.540 1.00 94.69 202 GLU A N 1
ATOM 1543 C CA . GLU A 1 202 ? 15.436 6.504 -26.834 1.00 94.69 202 GLU A CA 1
ATOM 1544 C C . GLU A 1 202 ? 15.107 6.701 -28.326 1.00 94.69 202 GLU A C 1
ATOM 1546 O O . GLU A 1 202 ? 14.567 7.733 -28.724 1.00 94.69 202 GLU A O 1
ATOM 1551 N N . LEU A 1 203 ? 15.447 5.735 -29.190 1.00 96.12 203 LEU A N 1
ATOM 1552 C CA . LEU A 1 203 ? 15.131 5.829 -30.616 1.00 96.12 203 LEU A CA 1
ATOM 1553 C C . LEU A 1 203 ? 13.626 5.633 -30.870 1.00 96.12 203 LEU A C 1
ATOM 1555 O O . LEU A 1 203 ? 12.972 4.887 -30.137 1.00 96.12 203 LEU A O 1
ATOM 1559 N N . PRO A 1 204 ? 13.065 6.209 -31.951 1.00 96.56 204 PRO A N 1
ATOM 1560 C CA . PRO A 1 204 ? 11.735 5.845 -32.421 1.00 96.56 204 PRO A CA 1
ATOM 1561 C C . PRO A 1 204 ? 11.611 4.333 -32.643 1.00 96.56 204 PRO A C 1
ATOM 1563 O O . PRO A 1 204 ? 12.565 3.665 -33.047 1.00 96.56 204 PRO A O 1
ATOM 1566 N N . TRP A 1 205 ? 10.408 3.791 -32.433 1.00 95.81 205 TRP A N 1
ATOM 1567 C CA . TRP A 1 205 ? 10.164 2.346 -32.513 1.00 95.81 205 TRP A CA 1
ATOM 1568 C C . TRP A 1 205 ? 10.650 1.707 -33.823 1.00 95.81 205 TRP A C 1
ATOM 1570 O O . TRP A 1 205 ? 11.199 0.611 -33.790 1.00 95.81 205 TRP A O 1
ATOM 1580 N N . GLU A 1 206 ? 10.487 2.376 -34.965 1.00 97.25 206 GLU A N 1
ATOM 1581 C CA . GLU A 1 206 ? 10.919 1.832 -36.260 1.00 97.25 206 GLU A CA 1
ATOM 1582 C C . GLU A 1 206 ? 12.439 1.605 -36.322 1.00 97.25 206 GLU A C 1
ATOM 1584 O O . GLU A 1 206 ? 12.895 0.576 -36.828 1.00 97.25 206 GLU A O 1
ATOM 1589 N N . ASP A 1 207 ? 13.224 2.502 -35.722 1.00 97.50 207 ASP A N 1
ATOM 1590 C CA . ASP A 1 207 ? 14.684 2.401 -35.671 1.00 97.50 207 ASP A CA 1
ATOM 1591 C C . ASP A 1 207 ? 15.138 1.351 -34.649 1.00 97.50 207 ASP A C 1
ATOM 1593 O O . ASP A 1 207 ? 16.035 0.549 -34.932 1.00 97.50 207 ASP A O 1
ATOM 1597 N N . GLN A 1 208 ? 14.473 1.289 -33.487 1.00 97.19 208 GLN A N 1
ATOM 1598 C CA . GLN A 1 208 ? 14.671 0.201 -32.521 1.00 97.19 208 GLN A CA 1
ATOM 1599 C C . GLN A 1 208 ? 14.401 -1.155 -33.176 1.00 97.19 208 GLN A C 1
ATOM 1601 O O . GLN A 1 208 ? 15.200 -2.086 -33.074 1.00 97.19 208 GLN A O 1
ATOM 1606 N N . TYR A 1 209 ? 13.284 -1.270 -33.892 1.00 96.69 209 TYR A N 1
ATOM 1607 C CA . TYR A 1 209 ? 12.859 -2.499 -34.540 1.00 96.69 209 TYR A CA 1
ATOM 1608 C C . TYR A 1 209 ? 13.809 -2.919 -35.667 1.00 96.69 209 TYR A C 1
ATOM 1610 O O . TYR A 1 209 ? 14.113 -4.108 -35.798 1.00 96.69 209 TYR A O 1
ATOM 1618 N N . ALA A 1 210 ? 14.336 -1.965 -36.440 1.00 97.56 210 ALA A N 1
ATOM 1619 C CA . ALA A 1 210 ? 15.374 -2.226 -37.433 1.00 97.56 210 ALA A CA 1
ATOM 1620 C C . ALA A 1 210 ? 16.653 -2.794 -36.788 1.00 97.56 210 ALA A C 1
ATOM 1622 O O . ALA A 1 210 ? 17.187 -3.791 -37.276 1.00 97.56 210 ALA A O 1
ATOM 1623 N N . LYS A 1 211 ? 17.101 -2.235 -35.654 1.00 97.31 211 LYS A N 1
ATOM 1624 C CA . LYS A 1 211 ? 18.244 -2.758 -34.882 1.00 97.31 211 LYS A CA 1
ATOM 1625 C C . LYS A 1 211 ? 17.978 -4.151 -34.320 1.00 97.31 211 LYS A C 1
ATOM 1627 O O . LYS A 1 211 ? 18.820 -5.031 -34.447 1.00 97.31 211 LYS A O 1
ATOM 1632 N N . LEU A 1 212 ? 16.787 -4.397 -33.777 1.00 95.62 212 LEU A N 1
ATOM 1633 C CA . LEU A 1 212 ? 16.396 -5.717 -33.267 1.00 95.62 212 LEU A CA 1
ATOM 1634 C C . LEU A 1 212 ? 16.351 -6.804 -34.357 1.00 95.62 212 LEU A C 1
ATOM 1636 O O . LEU A 1 212 ? 16.460 -7.993 -34.044 1.00 95.62 212 LEU A O 1
ATOM 1640 N N . LYS A 1 213 ? 16.194 -6.417 -35.630 1.00 96.81 213 LYS A N 1
ATOM 1641 C CA . LYS A 1 213 ? 16.275 -7.322 -36.787 1.00 96.81 213 LYS A CA 1
ATOM 1642 C C . LYS A 1 213 ? 17.698 -7.587 -37.274 1.00 96.81 213 LYS A C 1
ATOM 1644 O O . LYS A 1 213 ? 17.887 -8.565 -37.996 1.00 96.81 213 LYS A O 1
ATOM 1649 N N . ASP A 1 214 ? 18.671 -6.757 -36.909 1.00 97.81 214 ASP A N 1
ATOM 1650 C CA . ASP A 1 214 ? 20.068 -6.935 -37.300 1.00 97.81 214 ASP A CA 1
ATOM 1651 C C . ASP A 1 214 ? 20.671 -8.160 -36.576 1.00 97.81 214 ASP A C 1
ATOM 1653 O O . ASP A 1 214 ? 20.739 -8.178 -35.340 1.00 97.81 214 ASP A O 1
ATOM 1657 N N . PRO A 1 215 ? 21.122 -9.201 -37.308 1.00 98.00 215 PRO A N 1
ATOM 1658 C CA . PRO A 1 215 ? 21.721 -10.388 -36.705 1.00 98.00 215 PRO A CA 1
ATOM 1659 C C . PRO A 1 215 ? 22.950 -10.089 -35.842 1.00 98.00 215 PRO A C 1
ATOM 1661 O O . PRO A 1 215 ? 23.143 -10.763 -34.829 1.00 98.00 215 PRO A O 1
ATOM 1664 N N . ALA A 1 216 ? 23.766 -9.096 -36.213 1.00 97.81 216 ALA A N 1
ATOM 1665 C CA . ALA A 1 216 ? 24.964 -8.732 -35.460 1.00 97.81 216 ALA A CA 1
ATOM 1666 C C . ALA A 1 216 ? 24.592 -8.073 -34.127 1.00 97.81 216 ALA A C 1
ATOM 1668 O O . ALA A 1 216 ? 25.090 -8.483 -33.078 1.00 97.81 216 ALA A O 1
ATOM 1669 N N . PHE A 1 217 ? 23.644 -7.130 -34.155 1.00 97.44 217 PHE A N 1
ATOM 1670 C CA . PHE A 1 217 ? 23.108 -6.504 -32.945 1.00 97.44 217 PHE A CA 1
ATOM 1671 C C . PHE A 1 217 ? 22.456 -7.537 -32.022 1.00 97.44 217 PHE A C 1
ATOM 1673 O O . PHE A 1 217 ? 22.720 -7.560 -30.823 1.00 97.44 217 PHE A O 1
ATOM 1680 N N . LYS A 1 218 ? 21.646 -8.447 -32.576 1.00 96.56 218 LYS A N 1
ATOM 1681 C CA . LYS A 1 218 ? 21.007 -9.515 -31.800 1.00 96.56 218 LYS A CA 1
ATOM 1682 C C . LYS A 1 218 ? 22.033 -10.446 -31.154 1.00 96.56 218 LYS A C 1
ATOM 1684 O O . LYS A 1 218 ? 21.862 -10.813 -29.995 1.00 96.56 218 LYS A O 1
ATOM 1689 N N . ALA A 1 219 ? 23.083 -10.830 -31.880 1.00 97.56 219 ALA A N 1
ATOM 1690 C CA . ALA A 1 219 ? 24.153 -11.661 -31.333 1.00 97.56 219 ALA A CA 1
ATOM 1691 C C . ALA A 1 219 ? 24.882 -10.951 -30.184 1.00 97.56 219 ALA A C 1
ATOM 1693 O O . ALA A 1 219 ? 25.105 -11.562 -29.140 1.00 97.56 219 ALA A O 1
ATOM 1694 N N . GLN A 1 220 ? 25.182 -9.660 -30.349 1.00 97.25 220 GLN A N 1
ATOM 1695 C CA . GLN A 1 220 ? 25.791 -8.847 -29.304 1.00 97.25 220 GLN A CA 1
ATOM 1696 C C . GLN A 1 220 ? 24.884 -8.766 -28.067 1.00 97.25 220 GLN A C 1
ATOM 1698 O O . GLN A 1 220 ? 25.302 -9.176 -26.985 1.00 97.25 220 GLN A O 1
ATOM 1703 N N . LEU A 1 221 ? 23.626 -8.350 -28.239 1.00 96.44 221 LEU A N 1
ATOM 1704 C CA . LEU A 1 221 ? 22.649 -8.214 -27.158 1.00 96.44 221 LEU A CA 1
ATOM 1705 C C . LEU A 1 221 ? 22.457 -9.519 -26.368 1.00 96.44 221 LEU A C 1
ATOM 1707 O O . LEU A 1 221 ? 22.363 -9.484 -25.148 1.00 96.44 221 LEU A O 1
ATOM 1711 N N . LEU A 1 222 ? 22.418 -10.673 -27.044 1.00 95.94 222 LEU A N 1
ATOM 1712 C CA . LEU A 1 222 ? 22.272 -11.986 -26.397 1.00 95.94 222 LEU A CA 1
ATOM 1713 C C . LEU A 1 222 ? 23.547 -12.477 -25.692 1.00 95.94 222 LEU A C 1
ATOM 1715 O O . LEU A 1 222 ? 23.464 -13.371 -24.853 1.00 95.94 222 LEU A O 1
ATOM 1719 N N . SER A 1 223 ? 24.716 -11.947 -26.059 1.00 96.62 223 SER A N 1
ATOM 1720 C CA . SER A 1 223 ? 26.001 -12.290 -25.432 1.00 96.62 223 SER A CA 1
ATOM 1721 C C . SER A 1 223 ? 26.319 -11.434 -24.203 1.00 96.62 223 SER A C 1
ATOM 1723 O O . SER A 1 223 ? 27.140 -11.818 -23.367 1.00 96.62 223 SER A O 1
ATOM 1725 N N . GLU A 1 224 ? 25.679 -10.270 -24.103 1.00 95.56 224 GLU A N 1
ATOM 1726 C CA . GLU A 1 224 ? 25.845 -9.330 -23.006 1.00 95.56 224 GLU A CA 1
ATOM 1727 C C . GLU A 1 224 ? 25.160 -9.825 -21.728 1.00 95.56 224 GLU A C 1
ATOM 1729 O O . GLU A 1 224 ? 24.242 -10.644 -21.744 1.00 95.56 224 GLU A O 1
ATOM 1734 N N . LYS A 1 225 ? 25.619 -9.300 -20.591 1.00 92.25 225 LYS A N 1
ATOM 1735 C CA . LYS A 1 225 ? 24.910 -9.422 -19.318 1.00 92.25 225 LYS A CA 1
ATOM 1736 C C . LYS A 1 225 ? 24.192 -8.107 -19.018 1.00 92.25 225 LYS A C 1
ATOM 1738 O O . LYS A 1 225 ? 24.725 -7.051 -19.368 1.00 92.25 225 LYS A O 1
ATOM 1743 N N . PRO A 1 226 ? 23.030 -8.154 -18.347 1.00 88.00 226 PRO A N 1
ATOM 1744 C CA . PRO A 1 226 ? 22.383 -6.947 -17.860 1.00 88.00 226 PRO A CA 1
ATOM 1745 C C . PRO A 1 226 ? 23.323 -6.194 -16.913 1.00 88.00 226 PRO A C 1
ATOM 1747 O O . PRO A 1 226 ? 24.006 -6.808 -16.089 1.00 88.00 226 PRO A O 1
ATOM 1750 N N . MET A 1 227 ? 23.355 -4.869 -17.039 1.00 83.06 227 MET A N 1
ATOM 1751 C CA . MET A 1 227 ? 23.945 -3.993 -16.034 1.00 83.06 227 MET A CA 1
ATOM 1752 C C . MET A 1 227 ? 23.061 -4.056 -14.781 1.00 83.06 227 MET A C 1
ATOM 1754 O O . MET A 1 227 ? 21.832 -4.067 -14.904 1.00 83.06 227 MET A O 1
ATOM 1758 N N . VAL A 1 228 ? 23.696 -4.212 -13.614 1.00 62.28 228 VAL A N 1
ATOM 1759 C CA . VAL A 1 228 ? 23.027 -4.339 -12.305 1.00 62.28 228 VAL A CA 1
ATOM 1760 C C . VAL A 1 228 ? 22.371 -3.023 -11.922 1.00 62.28 228 VAL A C 1
ATOM 1762 O O . VAL A 1 228 ? 23.066 -1.989 -12.041 1.00 62.28 228 VAL A O 1
#

Radius of gyration: 21.75 Å; chains: 1; bounding box: 53×39×59 Å